Protein AF-A0A925IXY4-F1 (afdb_monomer)

Foldseek 3Di:
DDDQDFDDDPDDDDDDDDPDPVLVVVLVVVVVCVCPDPVLVVLVRVLCPVLDDSQDDDDDPDDDFDLDDDDSVCCVVRVSVSVSVRVNVSSNVVVVVPDVVVVDRPPPDDDDDDDDDDDDDDDDPPDDDDLLVLLVQLLVCLQPVDRPPPDDDDDPVVSLVSPLVSCVVCLVSSLVSCVVSCVDVSSVVCLVPVDDPVSSVSSCVSNCVVPVPPPPD

Secondary structure (DSSP, 8-state):
-PPPPPP-----------SSHHHHHHHHHHHHHHHHSHHHHHHHHHHHHHHS-TT-----S----------STTHHHHHHHHHHHHHHHHHHHHHHHS-TTT--------------------S----PPPHHHHHHHHHHHHHHSS--TTSPP--HHHHHHHHHHHHHH-HHHHHHHHHHHHTSHHHHHHHHHHS-HHHHHHHHHHHHHHHTTTS--

Nearest PDB structures (foldseek):
  6wgs-assembly1_A  TM=1.835E-01  e=5.498E+00  Mycobacterium tuberculosis

Mean predicted aligned error: 15.1 Å

Structure (mmCIF, N/CA/C/O backbone):
data_AF-A0A925IXY4-F1
#
_entry.id   AF-A0A925IXY4-F1
#
loop_
_atom_site.group_PDB
_atom_site.id
_atom_site.type_symbol
_atom_site.label_atom_id
_atom_site.label_alt_id
_atom_site.label_comp_id
_atom_site.label_asym_id
_atom_site.label_entity_id
_atom_site.label_seq_id
_atom_site.pdbx_PDB_ins_code
_atom_site.Cartn_x
_atom_site.Cartn_y
_atom_site.Cartn_z
_atom_site.occupancy
_atom_site.B_iso_or_equiv
_atom_site.auth_seq_id
_atom_site.auth_comp_id
_atom_site.auth_asym_id
_atom_site.auth_atom_id
_atom_site.pdbx_PDB_model_num
ATOM 1 N N . MET A 1 1 ? 24.174 11.219 8.139 1.00 39.84 1 MET A N 1
ATOM 2 C CA . MET A 1 1 ? 23.242 10.091 8.363 1.00 39.84 1 MET A CA 1
ATOM 3 C C . MET A 1 1 ? 22.164 10.167 7.292 1.00 39.84 1 MET A C 1
ATOM 5 O O . MET A 1 1 ? 21.672 11.264 7.059 1.00 39.84 1 MET A O 1
ATOM 9 N N . LYS A 1 2 ? 21.866 9.075 6.572 1.00 45.12 2 LYS A N 1
ATOM 10 C CA . LYS A 1 2 ? 20.732 9.044 5.628 1.00 45.12 2 LYS A CA 1
ATOM 11 C C . LYS A 1 2 ? 19.444 9.064 6.452 1.00 45.12 2 LYS A C 1
ATOM 13 O O . LYS A 1 2 ? 19.319 8.271 7.377 1.00 45.12 2 LYS A O 1
ATOM 18 N N . VAL A 1 3 ? 18.530 9.973 6.131 1.00 47.97 3 VAL A N 1
ATOM 19 C CA . VAL A 1 3 ? 17.175 9.958 6.696 1.00 47.97 3 VAL A C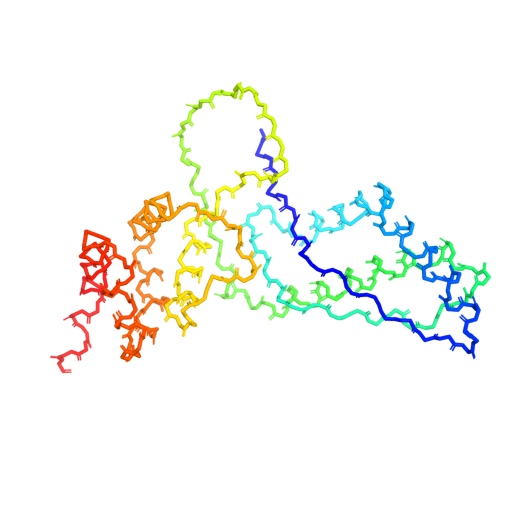A 1
ATOM 20 C C . VAL A 1 3 ? 16.462 8.732 6.105 1.00 47.97 3 VAL A C 1
ATOM 22 O O . VAL A 1 3 ? 16.514 8.580 4.879 1.00 47.97 3 VAL A O 1
ATOM 25 N N . PRO A 1 4 ? 15.878 7.832 6.918 1.00 56.69 4 PRO A N 1
ATOM 26 C CA . PRO A 1 4 ? 15.101 6.712 6.395 1.00 56.69 4 PRO A CA 1
ATOM 27 C C . PRO A 1 4 ? 13.952 7.240 5.528 1.00 56.69 4 PRO A C 1
ATOM 29 O O . PRO A 1 4 ? 13.396 8.310 5.789 1.00 56.69 4 PRO A O 1
ATOM 32 N N . ALA A 1 5 ? 13.642 6.530 4.442 1.00 64.12 5 ALA A N 1
ATOM 33 C CA . ALA A 1 5 ? 12.501 6.887 3.607 1.00 64.12 5 ALA A CA 1
ATOM 34 C C . ALA A 1 5 ? 11.218 6.761 4.448 1.00 64.12 5 ALA A C 1
ATOM 36 O O . ALA A 1 5 ? 11.085 5.772 5.166 1.00 64.12 5 ALA A O 1
ATOM 37 N N . PRO A 1 6 ? 10.291 7.731 4.390 1.00 70.25 6 PRO A N 1
ATOM 38 C CA . PRO A 1 6 ? 9.116 7.705 5.248 1.00 70.25 6 PRO A CA 1
ATOM 39 C C . PRO A 1 6 ? 8.189 6.554 4.870 1.00 70.25 6 PRO A C 1
ATOM 41 O O . PRO A 1 6 ? 7.988 6.257 3.685 1.00 70.25 6 PRO A O 1
ATOM 44 N N . HIS A 1 7 ? 7.580 5.951 5.884 1.00 79.31 7 HIS A N 1
ATOM 45 C CA . HIS A 1 7 ? 6.561 4.931 5.700 1.00 79.31 7 HIS A CA 1
ATOM 46 C C . HIS A 1 7 ? 5.279 5.560 5.152 1.00 79.31 7 HIS A C 1
ATOM 48 O O . HIS A 1 7 ? 4.863 6.646 5.557 1.00 79.31 7 HIS A O 1
ATOM 54 N N . LEU A 1 8 ? 4.631 4.887 4.197 1.00 80.62 8 LEU A N 1
ATOM 55 C CA . LEU A 1 8 ? 3.414 5.399 3.567 1.00 80.62 8 LEU A CA 1
ATOM 56 C C . LEU A 1 8 ? 2.243 4.435 3.751 1.00 80.62 8 LEU A C 1
ATOM 58 O O . LEU A 1 8 ? 2.088 3.466 3.008 1.00 80.62 8 LEU A O 1
ATOM 62 N N . VAL A 1 9 ? 1.346 4.769 4.678 1.00 82.06 9 VAL A N 1
ATOM 63 C CA . VAL A 1 9 ? 0.057 4.084 4.838 1.00 82.06 9 VAL A CA 1
ATOM 64 C C . VAL A 1 9 ? -1.022 4.861 4.093 1.00 82.06 9 VAL A C 1
ATOM 66 O O . VAL A 1 9 ? -1.473 5.917 4.524 1.00 82.06 9 VAL A O 1
ATOM 69 N N . ARG A 1 10 ? -1.450 4.340 2.939 1.00 73.12 10 ARG A N 1
ATOM 70 C CA . ARG A 1 10 ? -2.389 5.059 2.056 1.00 73.12 10 ARG A CA 1
ATOM 71 C C . ARG A 1 10 ? -3.840 4.961 2.502 1.00 73.12 10 ARG A C 1
ATOM 73 O O . ARG A 1 10 ? -4.631 5.863 2.244 1.00 73.12 10 ARG A O 1
ATOM 80 N N . ARG A 1 11 ? -4.212 3.826 3.089 1.00 81.94 11 ARG A N 1
ATOM 81 C CA . ARG A 1 11 ? -5.573 3.570 3.549 1.00 81.94 11 ARG A CA 1
ATOM 82 C C . ARG A 1 11 ? -5.536 2.644 4.746 1.00 81.94 11 ARG A C 1
ATOM 84 O O . ARG A 1 11 ? -5.050 1.525 4.642 1.00 81.94 11 ARG A O 1
ATOM 91 N N . LEU A 1 12 ? -6.132 3.106 5.834 1.00 85.12 12 LEU A N 1
ATOM 92 C CA . LEU A 1 12 ? -6.455 2.293 6.992 1.00 85.12 12 LEU A CA 1
ATOM 93 C C . LEU A 1 12 ? -7.972 2.090 7.014 1.00 85.12 12 LEU A C 1
ATOM 95 O O . LEU A 1 12 ? -8.734 3.052 6.904 1.00 85.12 12 LEU A O 1
ATOM 99 N N . ARG A 1 13 ? -8.416 0.836 7.101 1.00 88.12 13 ARG A N 1
ATOM 100 C CA . ARG A 1 13 ? -9.824 0.484 7.298 1.00 88.12 13 ARG A CA 1
ATOM 101 C C . ARG A 1 13 ? -9.917 -0.309 8.588 1.00 88.12 13 ARG A C 1
ATOM 103 O O . ARG A 1 13 ? -9.200 -1.289 8.744 1.00 88.12 13 ARG A O 1
ATOM 110 N N . VAL A 1 14 ? -10.814 0.113 9.468 1.00 86.00 14 VAL A N 1
ATOM 111 C CA . VAL A 1 14 ? -11.132 -0.617 10.692 1.00 86.00 14 VAL A CA 1
ATOM 112 C C . VAL A 1 14 ? -12.589 -1.040 10.629 1.00 86.00 14 VAL A C 1
ATOM 114 O O . VAL A 1 14 ? -13.460 -0.237 10.292 1.00 86.00 14 VAL A O 1
ATOM 117 N N . GLU A 1 15 ? -12.833 -2.311 10.920 1.00 88.38 15 GLU A N 1
ATOM 118 C CA . GLU A 1 15 ? -14.168 -2.886 11.015 1.00 88.38 15 GLU A CA 1
ATOM 119 C C . GLU A 1 15 ? -14.440 -3.269 12.461 1.00 88.38 15 GLU A C 1
ATOM 121 O O . GLU A 1 15 ? -13.607 -3.887 13.117 1.00 88.38 15 GLU A O 1
ATOM 126 N N . LEU A 1 16 ? -15.607 -2.870 12.955 1.00 86.19 16 LEU A N 1
ATOM 127 C CA . LEU A 1 16 ? -16.030 -3.091 14.329 1.00 86.19 16 LEU A CA 1
ATOM 128 C C . LEU A 1 16 ? -17.390 -3.777 14.303 1.00 86.19 16 LEU A C 1
ATOM 130 O O . LEU A 1 16 ? -18.260 -3.4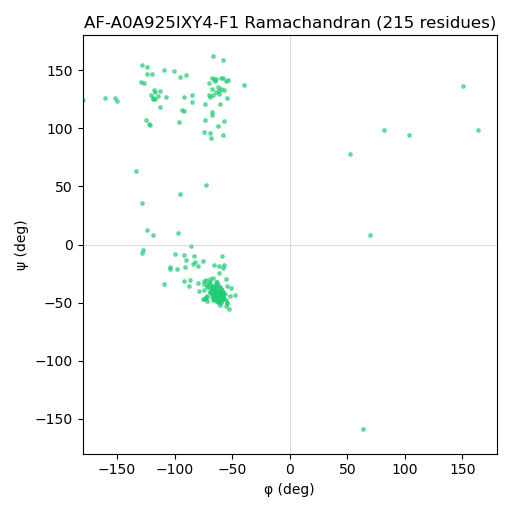10 13.510 1.00 86.19 16 LEU A O 1
ATOM 134 N N . ARG A 1 17 ? -17.573 -4.756 15.186 1.00 86.81 17 ARG A N 1
ATOM 135 C CA . ARG A 1 17 ? -18.864 -5.394 15.444 1.00 86.81 17 ARG A CA 1
ATOM 136 C C . ARG A 1 17 ? -19.209 -5.152 16.904 1.00 86.81 17 ARG A C 1
ATOM 138 O O . ARG A 1 17 ? -18.400 -5.444 17.776 1.00 86.81 17 ARG A O 1
ATOM 145 N N . THR A 1 18 ? -20.385 -4.595 17.160 1.00 87.94 18 THR A N 1
ATOM 146 C CA . THR A 1 18 ? -20.880 -4.328 18.514 1.00 87.94 18 THR A CA 1
ATOM 147 C C . THR A 1 18 ? -22.273 -4.919 18.676 1.00 87.94 18 THR A C 1
ATOM 149 O O . THR A 1 18 ? -23.007 -5.074 17.700 1.00 87.94 18 THR A O 1
ATOM 152 N N . ALA A 1 19 ? -22.646 -5.243 19.915 1.00 85.06 19 ALA A N 1
ATOM 153 C CA . ALA A 1 19 ? -23.975 -5.770 20.216 1.00 85.06 19 ALA A CA 1
ATOM 154 C C . ALA A 1 19 ? -25.066 -4.688 20.121 1.00 85.06 19 ALA A C 1
ATOM 156 O O . ALA A 1 19 ? -26.208 -4.990 19.783 1.00 85.06 19 ALA A O 1
ATOM 157 N N . LYS A 1 20 ? -24.721 -3.423 20.407 1.00 86.75 20 LYS A N 1
ATOM 158 C CA . LYS A 1 20 ? -25.650 -2.283 20.383 1.00 86.75 20 LYS A CA 1
ATOM 159 C C . LYS A 1 20 ? -25.162 -1.169 19.459 1.00 86.75 20 LYS A C 1
ATOM 161 O O . LYS A 1 20 ? -23.961 -0.907 19.359 1.00 86.75 20 LYS A O 1
ATOM 166 N N . ALA A 1 21 ? -26.108 -0.478 18.822 1.00 81.19 21 ALA A N 1
ATOM 167 C CA . ALA A 1 21 ? -25.829 0.620 17.893 1.00 81.19 21 ALA A CA 1
ATOM 168 C C . ALA A 1 21 ? -25.207 1.849 18.587 1.00 81.19 21 ALA A C 1
ATOM 170 O O . ALA A 1 21 ? -24.254 2.430 18.068 1.00 81.19 21 ALA A O 1
ATOM 171 N N . ASP A 1 22 ? -25.681 2.202 19.785 1.00 81.81 22 ASP A N 1
ATOM 172 C CA . ASP A 1 22 ? -25.164 3.357 20.537 1.00 81.81 22 ASP A CA 1
ATOM 173 C C . ASP A 1 22 ? -23.708 3.154 20.985 1.00 81.81 22 ASP A C 1
ATOM 175 O O . ASP A 1 22 ? -22.892 4.079 20.954 1.00 81.81 22 ASP A O 1
ATOM 179 N N . GLU A 1 23 ? -23.359 1.918 21.351 1.00 84.12 23 GLU A N 1
ATOM 180 C CA . GLU A 1 23 ? -21.986 1.519 21.672 1.00 84.12 23 GLU A CA 1
ATOM 181 C C . GLU A 1 23 ? -21.085 1.616 20.428 1.00 84.12 23 GLU A C 1
ATOM 183 O O . GLU A 1 23 ? -19.954 2.094 20.530 1.00 84.12 23 GLU A O 1
ATOM 188 N N . ALA A 1 24 ? -21.604 1.271 19.239 1.00 84.88 24 ALA A N 1
ATOM 189 C CA . ALA A 1 24 ? -20.871 1.363 17.973 1.00 84.88 24 ALA A CA 1
ATOM 190 C C . ALA A 1 24 ? -20.403 2.792 17.677 1.00 84.88 24 ALA A C 1
ATOM 192 O O . ALA A 1 24 ? -19.253 3.011 17.292 1.00 84.88 24 ALA A O 1
ATOM 193 N N . PHE A 1 25 ? -21.291 3.775 17.862 1.00 84.38 25 PHE A N 1
ATOM 194 C CA . PHE A 1 25 ? -20.972 5.172 17.583 1.00 84.38 25 PHE A CA 1
ATOM 195 C C . PHE A 1 25 ? -19.869 5.692 18.509 1.00 84.38 25 PHE A C 1
ATOM 197 O O . PHE A 1 25 ? -18.887 6.263 18.027 1.00 84.38 25 PHE A O 1
ATOM 204 N N . ARG A 1 26 ? -20.002 5.452 19.822 1.00 85.62 26 ARG A N 1
ATOM 205 C CA . ARG A 1 26 ? -19.014 5.890 20.820 1.00 85.62 26 ARG A CA 1
ATOM 206 C C . ARG A 1 26 ? -17.658 5.232 20.590 1.00 85.62 26 ARG A C 1
ATOM 208 O O . ARG A 1 26 ? -16.639 5.916 20.608 1.00 85.62 26 ARG A O 1
ATOM 215 N N . LEU A 1 27 ? -17.638 3.924 20.333 1.00 87.56 27 LEU A N 1
ATOM 216 C CA . LEU A 1 27 ? -16.395 3.188 20.102 1.00 87.56 27 LEU A CA 1
ATOM 217 C C . LEU A 1 27 ? -15.708 3.633 18.807 1.00 87.56 27 LEU A C 1
ATOM 219 O O . LEU A 1 27 ? -14.493 3.812 18.784 1.00 87.56 27 LEU A O 1
ATOM 223 N N . ARG A 1 28 ? -16.483 3.903 17.748 1.00 87.44 28 ARG A N 1
ATOM 224 C CA . ARG A 1 28 ? -15.960 4.475 16.502 1.00 87.44 28 ARG A CA 1
ATOM 225 C C . ARG A 1 28 ? -15.297 5.828 16.738 1.00 87.44 28 ARG A C 1
ATOM 227 O O . ARG A 1 28 ? -14.218 6.057 16.205 1.00 87.44 28 ARG A O 1
ATOM 234 N N . GLN A 1 29 ? -15.932 6.719 17.498 1.00 87.75 29 GLN A N 1
ATOM 235 C CA . GLN A 1 29 ? -15.368 8.038 17.775 1.00 87.75 29 GLN A CA 1
ATOM 236 C C . GLN A 1 29 ? -14.037 7.923 18.533 1.00 87.75 29 GLN A C 1
ATOM 238 O O . GLN A 1 29 ? -13.034 8.462 18.073 1.00 87.75 29 GLN A O 1
ATOM 243 N N . ARG A 1 30 ? -14.007 7.125 19.607 1.00 88.44 30 ARG A N 1
ATOM 244 C CA . ARG A 1 30 ? -12.792 6.855 20.396 1.00 88.44 30 ARG A CA 1
ATOM 245 C C . ARG A 1 30 ? -11.670 6.264 19.540 1.00 88.44 30 ARG A C 1
ATOM 247 O O . ARG A 1 30 ? -10.522 6.683 19.631 1.00 88.44 30 ARG A O 1
ATOM 254 N N . LEU A 1 31 ? -12.006 5.326 18.652 1.00 89.69 31 LEU A N 1
ATOM 255 C CA . LEU A 1 31 ? -11.047 4.727 17.727 1.00 89.69 31 LEU A CA 1
ATOM 256 C C . LEU A 1 31 ? -10.487 5.753 16.731 1.00 89.69 31 LEU A C 1
ATOM 258 O O . LEU A 1 31 ? -9.285 5.776 16.492 1.00 89.69 31 LEU A O 1
ATOM 262 N N . VAL A 1 32 ? -11.332 6.612 16.155 1.00 88.44 32 VAL A N 1
ATOM 263 C CA . VAL A 1 32 ? -10.877 7.665 15.233 1.00 88.44 32 VAL A CA 1
ATOM 264 C C . VAL A 1 32 ? -9.951 8.650 15.945 1.00 88.44 32 VAL A C 1
ATOM 266 O O . VAL A 1 32 ? -8.885 8.951 15.415 1.00 88.44 32 VAL A O 1
ATOM 269 N N . GLU A 1 33 ? -10.313 9.099 17.147 1.00 87.81 33 GLU A N 1
ATOM 270 C CA . GLU A 1 33 ? -9.480 9.986 17.969 1.00 87.81 33 GLU A CA 1
ATOM 271 C C . GLU A 1 33 ? -8.128 9.333 18.293 1.00 87.81 33 GLU A C 1
ATOM 273 O O . GLU A 1 33 ? -7.071 9.941 18.109 1.00 87.81 33 GLU A O 1
ATOM 278 N N . GLY A 1 34 ? -8.146 8.054 18.674 1.00 87.88 34 GLY A N 1
ATOM 279 C CA . GLY A 1 34 ? -6.950 7.255 18.910 1.00 87.88 34 GLY A CA 1
ATOM 280 C C . GLY A 1 34 ? -6.042 7.142 17.683 1.00 87.88 34 GLY A C 1
ATOM 281 O O . GLY A 1 34 ? -4.839 7.385 17.781 1.00 87.88 34 GLY A O 1
ATOM 282 N N . LEU A 1 35 ? -6.610 6.838 16.513 1.00 88.06 35 LEU A N 1
ATOM 283 C CA . LEU A 1 35 ? -5.878 6.706 15.247 1.00 88.06 35 LEU A CA 1
ATOM 284 C C . LEU A 1 35 ? -5.338 8.038 14.712 1.00 88.06 35 LEU A C 1
ATOM 286 O O . LEU A 1 35 ? -4.323 8.055 14.021 1.00 88.06 35 LEU A O 1
ATOM 290 N N . GLN A 1 36 ? -6.006 9.150 15.010 1.00 86.00 36 GLN A N 1
ATOM 291 C CA . GLN A 1 36 ? -5.546 10.492 14.642 1.00 86.00 36 GLN A CA 1
ATOM 292 C C . GLN A 1 36 ? -4.533 11.062 15.641 1.00 86.00 36 GLN A C 1
ATOM 294 O O . GLN A 1 36 ? -3.914 12.094 15.374 1.00 86.00 36 GLN A O 1
ATOM 299 N N . SER A 1 37 ? -4.345 10.408 16.788 1.00 87.38 37 SER A N 1
ATOM 300 C CA . SER A 1 37 ? -3.414 10.875 17.804 1.00 87.38 37 SER A CA 1
ATOM 301 C C . SER A 1 37 ? -1.962 10.813 17.314 1.00 87.38 37 SER A C 1
ATOM 303 O O . SER A 1 37 ? -1.516 9.858 16.673 1.00 87.38 37 SER A O 1
ATOM 305 N N . ALA A 1 38 ? -1.166 11.812 17.701 1.00 85.56 38 ALA A N 1
ATOM 306 C CA . ALA A 1 38 ? 0.275 11.803 17.443 1.00 85.56 38 ALA A CA 1
ATOM 307 C C . ALA A 1 38 ? 0.986 10.620 18.131 1.00 85.56 38 ALA A C 1
ATOM 309 O O . ALA A 1 38 ? 2.054 10.198 17.691 1.00 85.56 38 ALA A O 1
ATOM 310 N N . ALA A 1 39 ? 0.405 10.090 19.213 1.00 86.69 39 ALA A N 1
ATOM 311 C CA . ALA A 1 39 ? 0.915 8.912 19.904 1.00 86.69 39 ALA A CA 1
ATOM 312 C C . ALA A 1 39 ? 0.833 7.664 19.017 1.00 86.69 39 ALA A C 1
ATOM 314 O O . ALA A 1 39 ? 1.835 6.964 18.882 1.00 86.69 39 ALA A O 1
ATOM 315 N N . PHE A 1 40 ? -0.310 7.439 18.358 1.00 88.38 40 PHE A N 1
ATOM 316 C CA . PHE A 1 40 ? -0.468 6.343 17.406 1.00 88.38 40 PHE A CA 1
ATOM 317 C C . PHE A 1 40 ? 0.507 6.473 16.233 1.00 88.38 40 PHE A C 1
ATOM 319 O O . PHE A 1 40 ? 1.221 5.520 15.934 1.00 88.38 40 PHE A O 1
ATOM 326 N N . GLY A 1 41 ? 0.604 7.663 15.627 1.00 86.00 41 GLY A N 1
ATOM 327 C CA . GLY A 1 41 ? 1.539 7.908 14.524 1.00 86.00 41 GLY A CA 1
ATOM 328 C C . GLY A 1 41 ? 2.989 7.575 14.893 1.00 86.00 41 GLY A C 1
ATOM 329 O O . GLY A 1 41 ? 3.649 6.832 14.175 1.00 86.00 41 GLY A O 1
ATOM 330 N N . ARG A 1 42 ? 3.468 8.040 16.057 1.00 88.50 42 ARG A N 1
ATOM 331 C CA . ARG A 1 42 ? 4.821 7.713 16.545 1.00 88.50 42 ARG A CA 1
ATOM 332 C C . ARG A 1 42 ? 5.011 6.224 16.821 1.00 88.50 42 ARG A C 1
ATOM 334 O O . ARG A 1 42 ? 6.068 5.684 16.503 1.00 88.50 42 ARG A O 1
ATOM 341 N N . ALA A 1 43 ? 4.022 5.568 17.425 1.00 89.31 43 ALA A N 1
ATOM 342 C CA . ALA A 1 43 ? 4.105 4.143 17.730 1.00 89.31 43 ALA A CA 1
ATOM 343 C C . ALA A 1 43 ? 4.143 3.290 16.453 1.00 89.31 43 ALA A C 1
ATOM 345 O O . ALA A 1 43 ? 4.917 2.338 16.377 1.00 89.31 43 ALA A O 1
ATOM 346 N N . LEU A 1 44 ? 3.358 3.665 15.439 1.00 89.62 44 LEU A N 1
ATOM 347 C CA . LEU A 1 44 ? 3.347 3.004 14.140 1.00 89.62 44 LEU A CA 1
ATOM 348 C C . LEU A 1 44 ? 4.671 3.196 13.393 1.00 89.62 44 LEU A C 1
ATOM 350 O O . LEU A 1 44 ? 5.241 2.212 12.941 1.00 89.62 44 LEU A O 1
ATOM 354 N N . GLU A 1 45 ? 5.191 4.422 13.311 1.00 86.88 45 GLU A N 1
ATOM 355 C CA . GLU A 1 45 ? 6.504 4.694 12.700 1.00 86.88 45 GLU A CA 1
ATOM 356 C C . GLU A 1 45 ? 7.614 3.892 13.391 1.00 86.88 45 GLU A C 1
ATOM 358 O O . GLU A 1 45 ? 8.361 3.182 12.729 1.00 86.88 45 GLU A O 1
ATOM 363 N N . THR A 1 46 ? 7.646 3.892 14.730 1.00 89.00 46 THR A N 1
ATOM 364 C CA . THR A 1 46 ? 8.622 3.107 15.510 1.00 89.00 46 THR A CA 1
ATOM 365 C C . THR A 1 46 ? 8.544 1.613 15.188 1.00 89.00 46 THR A C 1
ATOM 367 O O . THR A 1 46 ? 9.570 0.941 15.078 1.00 89.00 46 THR A O 1
ATOM 370 N N . LEU A 1 47 ? 7.328 1.077 15.047 1.00 89.88 47 LEU A N 1
ATOM 371 C CA . LEU A 1 47 ? 7.119 -0.321 14.688 1.00 89.88 47 LEU A CA 1
ATOM 372 C C . LEU A 1 47 ? 7.633 -0.617 13.273 1.00 89.88 47 LEU A C 1
ATOM 374 O O . LEU A 1 47 ? 8.331 -1.609 13.067 1.00 89.88 47 LEU A O 1
ATOM 378 N N . LEU A 1 48 ? 7.299 0.235 12.306 1.00 87.81 48 LEU A N 1
ATOM 379 C CA . LEU A 1 48 ? 7.690 0.048 10.911 1.00 87.81 48 LEU A CA 1
ATOM 380 C C . LEU A 1 48 ? 9.202 0.214 10.712 1.00 87.81 48 LEU A C 1
ATOM 382 O O . LEU A 1 48 ? 9.798 -0.590 10.002 1.00 87.81 48 LEU A O 1
ATOM 386 N N . ASP A 1 49 ? 9.834 1.167 11.399 1.00 85.50 49 ASP A N 1
ATOM 387 C CA . ASP A 1 49 ? 11.291 1.347 11.415 1.00 85.50 49 ASP A CA 1
ATOM 388 C C . ASP A 1 49 ? 12.021 0.131 11.988 1.00 85.50 49 ASP A C 1
ATOM 390 O O . ASP A 1 49 ? 13.098 -0.237 11.518 1.00 85.50 49 ASP A O 1
ATOM 394 N N . ARG A 1 50 ? 11.442 -0.514 13.007 1.00 85.75 50 ARG A N 1
ATOM 395 C CA . ARG A 1 50 ? 12.019 -1.727 13.595 1.00 85.75 50 ARG A CA 1
ATOM 396 C C . ARG A 1 50 ? 11.931 -2.921 12.648 1.00 85.75 50 ARG A C 1
ATOM 398 O O . ARG A 1 50 ? 12.828 -3.761 12.654 1.00 85.75 50 ARG A O 1
ATOM 405 N N . LEU A 1 51 ? 10.843 -3.025 11.888 1.00 84.12 51 LEU A N 1
ATOM 406 C CA . LEU A 1 51 ? 10.568 -4.189 11.048 1.00 84.12 51 LEU A CA 1
ATOM 407 C C . LEU A 1 51 ? 11.183 -4.086 9.655 1.00 84.12 51 LEU A C 1
ATOM 409 O O . LEU A 1 51 ? 11.623 -5.105 9.132 1.00 84.12 51 LEU A O 1
ATOM 413 N N . ALA A 1 52 ? 11.227 -2.896 9.057 1.00 76.69 52 ALA A N 1
ATOM 414 C CA . ALA A 1 52 ? 11.746 -2.693 7.711 1.00 76.69 52 ALA A CA 1
ATOM 415 C C . ALA A 1 52 ? 13.248 -2.338 7.744 1.00 76.69 52 ALA A C 1
ATOM 417 O O . ALA A 1 52 ? 13.615 -1.263 8.220 1.00 76.69 52 ALA A O 1
ATOM 418 N N . PRO A 1 53 ? 14.144 -3.185 7.200 1.00 70.50 53 PRO A N 1
ATOM 419 C CA . PRO A 1 53 ? 15.551 -2.831 7.042 1.00 70.50 53 PRO A CA 1
ATOM 420 C C . PRO A 1 53 ? 15.721 -1.530 6.244 1.00 70.50 53 PRO A C 1
ATOM 422 O O . PRO A 1 53 ? 15.062 -1.328 5.223 1.00 70.50 53 PRO A O 1
ATOM 425 N N . ALA A 1 54 ? 16.676 -0.685 6.649 1.00 66.62 54 ALA A N 1
ATOM 426 C CA . ALA A 1 54 ? 16.903 0.654 6.083 1.00 66.62 54 ALA A CA 1
ATOM 427 C C . ALA A 1 54 ? 17.219 0.696 4.568 1.00 66.62 54 ALA A C 1
ATOM 429 O O . ALA A 1 54 ? 17.251 1.775 3.974 1.00 66.62 54 ALA A O 1
ATOM 430 N N . GLU A 1 55 ? 17.464 -0.454 3.935 1.00 68.06 55 GLU A N 1
ATOM 431 C CA . GLU A 1 55 ? 17.788 -0.571 2.507 1.00 68.06 55 GLU A CA 1
ATOM 432 C C . GLU A 1 55 ? 16.771 -1.393 1.704 1.00 68.06 55 GLU A C 1
ATOM 434 O O . GLU A 1 55 ? 16.985 -1.667 0.524 1.00 68.06 55 GLU A O 1
ATOM 439 N N . THR A 1 56 ? 15.648 -1.773 2.313 1.00 68.94 56 THR A N 1
ATOM 440 C CA . THR A 1 56 ? 14.610 -2.561 1.643 1.00 68.94 56 THR A CA 1
ATOM 441 C C . THR A 1 56 ? 13.304 -1.792 1.578 1.00 68.94 56 THR A C 1
ATOM 443 O O . THR A 1 56 ? 12.844 -1.232 2.567 1.00 68.94 56 THR A O 1
ATOM 446 N N . THR A 1 57 ? 12.681 -1.779 0.402 1.00 72.62 57 THR A N 1
ATOM 447 C CA . THR A 1 57 ? 11.315 -1.277 0.247 1.00 72.62 57 THR A CA 1
ATOM 448 C C . THR A 1 57 ? 10.354 -2.445 0.368 1.00 72.62 57 THR A C 1
ATOM 450 O O . THR A 1 57 ? 10.364 -3.340 -0.473 1.00 72.62 57 THR A O 1
ATOM 453 N N . TRP A 1 58 ? 9.513 -2.430 1.398 1.00 79.31 58 TRP A N 1
ATOM 454 C CA . TRP A 1 58 ? 8.414 -3.380 1.518 1.00 79.31 58 TRP A CA 1
ATOM 455 C C . TRP A 1 58 ? 7.163 -2.785 0.894 1.00 79.31 58 TRP A C 1
ATOM 457 O O . TRP A 1 58 ? 6.740 -1.680 1.235 1.00 79.31 58 TRP A O 1
ATOM 467 N N . ARG A 1 59 ? 6.558 -3.533 -0.026 1.00 79.31 59 ARG A N 1
ATOM 468 C CA . ARG A 1 59 ? 5.267 -3.189 -0.610 1.00 79.31 59 ARG A CA 1
ATOM 469 C C . ARG A 1 59 ? 4.239 -4.205 -0.153 1.00 79.31 59 ARG A C 1
ATOM 471 O O . ARG A 1 59 ? 4.339 -5.386 -0.461 1.00 79.31 59 ARG A O 1
ATOM 478 N N . ILE A 1 60 ? 3.231 -3.719 0.557 1.00 82.25 60 ILE A N 1
ATOM 479 C CA . ILE A 1 60 ? 2.139 -4.544 1.060 1.00 82.25 60 ILE A CA 1
ATOM 480 C C . ILE A 1 60 ? 0.846 -3.976 0.496 1.00 82.25 60 ILE A C 1
ATOM 482 O O . ILE A 1 60 ? 0.366 -2.938 0.944 1.00 82.25 60 ILE A O 1
ATOM 486 N N . ASP A 1 61 ? 0.292 -4.650 -0.513 1.00 75.75 61 ASP A N 1
ATOM 487 C CA . ASP A 1 61 ? -0.922 -4.173 -1.184 1.00 75.75 61 ASP A CA 1
ATOM 488 C C . ASP A 1 61 ? -2.153 -4.238 -0.258 1.00 75.75 61 ASP A C 1
ATOM 490 O O . ASP A 1 61 ? -3.025 -3.369 -0.310 1.00 75.75 61 ASP A O 1
ATOM 494 N N . ARG A 1 62 ? -2.226 -5.260 0.609 1.00 84.62 62 ARG A N 1
ATOM 495 C CA . ARG A 1 62 ? -3.282 -5.432 1.618 1.00 84.62 62 ARG A CA 1
ATOM 496 C C . ARG A 1 62 ? -2.759 -6.215 2.817 1.00 84.62 62 ARG A C 1
ATOM 498 O O . ARG A 1 62 ? -2.274 -7.338 2.653 1.00 84.62 62 ARG A O 1
ATOM 505 N N . LEU A 1 63 ? -2.929 -5.640 4.004 1.00 88.56 63 LEU A N 1
ATOM 506 C CA . LEU A 1 63 ? -2.707 -6.295 5.288 1.00 88.56 63 LEU A CA 1
ATOM 507 C C . LEU A 1 63 ? -4.026 -6.317 6.054 1.00 88.56 63 LEU A C 1
ATOM 509 O O . LEU A 1 63 ? -4.647 -5.272 6.240 1.00 88.56 63 LEU A O 1
ATOM 513 N N . GLU A 1 64 ? -4.452 -7.503 6.467 1.00 89.69 64 GLU A N 1
ATOM 514 C CA . GLU A 1 64 ? -5.627 -7.677 7.314 1.00 89.69 64 GLU A CA 1
ATOM 515 C C . GLU A 1 64 ? -5.168 -8.227 8.644 1.00 89.69 64 GLU A C 1
ATOM 517 O O . GLU A 1 64 ? -4.437 -9.213 8.683 1.00 89.69 64 GLU A O 1
ATOM 522 N N . VAL A 1 65 ? -5.577 -7.557 9.713 1.00 89.75 65 VAL A N 1
ATOM 523 C CA . VAL A 1 65 ? -5.109 -7.857 11.057 1.00 89.75 65 VAL A CA 1
ATOM 524 C C . VAL A 1 65 ? -6.331 -8.106 11.933 1.00 89.75 65 VAL A C 1
ATOM 526 O O . VAL A 1 65 ? -7.062 -7.157 12.235 1.00 89.75 65 VAL A O 1
ATOM 529 N N . PRO A 1 66 ? -6.601 -9.363 12.318 1.00 87.56 66 PRO A N 1
ATOM 530 C CA . PRO A 1 66 ? -7.676 -9.657 13.248 1.00 87.56 66 PRO A CA 1
ATOM 531 C C . PRO A 1 66 ? -7.260 -9.220 14.657 1.00 87.56 66 PRO A C 1
ATOM 533 O O . PRO A 1 66 ? -6.266 -9.694 15.196 1.00 87.56 66 PRO A O 1
ATOM 536 N N . LEU A 1 67 ? -8.034 -8.319 15.267 1.00 87.06 67 LEU A N 1
ATOM 537 C CA . LEU A 1 67 ? -7.787 -7.851 16.643 1.00 87.06 67 LEU A CA 1
ATOM 538 C C . LEU A 1 67 ? -8.529 -8.670 17.710 1.00 87.06 67 LEU A C 1
ATOM 540 O O . LEU A 1 67 ? -8.287 -8.490 18.906 1.00 87.06 67 LEU A O 1
ATOM 544 N N . GLY A 1 68 ? -9.424 -9.559 17.272 1.00 88.50 68 GLY A N 1
ATOM 545 C CA . GLY A 1 68 ? -10.322 -10.307 18.145 1.00 88.50 68 GLY A CA 1
ATOM 546 C C . GLY A 1 68 ? -11.298 -9.401 18.896 1.00 88.50 68 GLY A C 1
ATOM 547 O O . GLY A 1 68 ? -11.560 -8.264 18.496 1.00 88.50 68 GLY A O 1
ATOM 548 N N . ASP A 1 69 ? -11.825 -9.924 19.998 1.00 88.12 69 ASP A N 1
ATOM 549 C CA . ASP A 1 69 ? -12.805 -9.227 20.824 1.00 88.12 69 ASP A CA 1
ATOM 550 C C . ASP A 1 69 ? -12.112 -8.304 21.828 1.00 88.12 69 ASP A C 1
ATOM 552 O O . ASP A 1 69 ? -11.212 -8.725 22.559 1.00 88.12 69 ASP A O 1
ATOM 556 N N . VAL A 1 70 ? -12.534 -7.039 21.875 1.00 83.50 70 VAL A N 1
ATOM 557 C CA . VAL A 1 70 ? -12.030 -6.037 22.824 1.00 83.50 70 VAL A CA 1
ATOM 558 C C . VAL A 1 70 ? -13.170 -5.588 23.726 1.00 83.50 70 VAL A C 1
ATOM 560 O O . VAL A 1 70 ? -14.207 -5.130 23.248 1.00 83.50 70 VAL A O 1
ATOM 563 N N . GLU A 1 71 ? -12.969 -5.696 25.036 1.00 85.12 71 GLU A N 1
ATOM 564 C CA . GLU A 1 71 ? -13.933 -5.227 26.027 1.00 85.12 71 GLU A CA 1
ATOM 565 C C . GLU A 1 71 ? -14.035 -3.696 25.999 1.00 85.12 71 GLU A C 1
ATOM 567 O O . GLU A 1 71 ? -13.034 -2.976 25.982 1.00 85.12 71 GLU A O 1
ATOM 572 N N . SER A 1 72 ? -15.266 -3.178 26.004 1.00 81.31 72 SER A N 1
ATOM 573 C CA . SER A 1 72 ? -15.521 -1.732 25.907 1.00 81.31 72 SER A CA 1
ATOM 574 C C . SER A 1 72 ? -14.968 -0.948 27.106 1.00 81.31 72 SER A C 1
ATOM 576 O O . SER A 1 72 ? -14.572 0.214 26.959 1.00 81.31 72 SER A O 1
ATOM 578 N N . GLU A 1 73 ? -14.954 -1.572 28.286 1.00 83.81 73 GLU A N 1
ATOM 579 C CA . GLU A 1 73 ? -14.506 -0.974 29.550 1.00 83.81 73 GLU A CA 1
ATOM 580 C C . GLU A 1 73 ? -12.995 -0.733 29.552 1.00 83.81 73 GLU A C 1
ATOM 582 O O . GLU A 1 73 ? -12.532 0.336 29.946 1.00 83.81 73 GLU A O 1
ATOM 587 N N . THR A 1 74 ? -12.227 -1.679 29.011 1.00 85.56 74 THR A N 1
ATOM 588 C CA . THR A 1 74 ? -10.765 -1.599 28.923 1.00 85.56 74 THR A CA 1
ATOM 589 C C . THR A 1 74 ? -10.280 -1.100 27.568 1.00 85.56 74 THR A C 1
ATOM 591 O O . THR A 1 74 ? -9.089 -1.195 27.272 1.00 85.56 74 THR A O 1
ATOM 594 N N . PHE A 1 75 ? -11.176 -0.604 26.710 1.00 85.12 75 PHE A N 1
ATOM 595 C CA . PHE A 1 75 ? -10.849 -0.297 25.320 1.00 85.12 75 PHE A CA 1
ATOM 596 C C . PHE A 1 75 ? -9.612 0.604 25.222 1.00 85.12 75 PHE A C 1
ATOM 598 O O . PHE A 1 75 ? -8.628 0.168 24.630 1.00 85.12 75 PHE A O 1
ATOM 605 N N . GLU A 1 76 ? -9.599 1.775 25.884 1.00 82.75 76 GLU A N 1
ATOM 606 C CA . GLU A 1 76 ? -8.494 2.759 25.802 1.00 82.75 76 GLU A CA 1
ATOM 607 C C . GLU A 1 76 ? -7.110 2.169 26.059 1.00 82.75 76 GLU A C 1
ATOM 609 O O . GLU A 1 76 ? -6.131 2.568 25.431 1.00 82.75 76 GLU A O 1
ATOM 614 N N . THR A 1 77 ? -7.016 1.229 26.995 1.00 85.88 77 THR A N 1
ATOM 615 C CA . THR A 1 77 ? -5.736 0.667 27.423 1.00 85.88 77 THR A CA 1
ATOM 616 C C . THR A 1 77 ? -5.339 -0.563 26.619 1.00 85.88 77 THR A C 1
ATOM 618 O O . THR A 1 77 ? -4.164 -0.920 26.599 1.00 85.88 77 THR A O 1
ATOM 621 N N . THR A 1 78 ? -6.286 -1.211 25.937 1.00 89.56 78 THR A N 1
ATOM 622 C CA . THR A 1 78 ? -6.069 -2.519 25.302 1.00 89.56 78 THR A CA 1
ATOM 623 C C . THR A 1 78 ? -6.031 -2.468 23.782 1.00 89.56 78 THR A C 1
ATOM 625 O O . THR A 1 78 ? -5.262 -3.222 23.182 1.00 89.56 78 THR A O 1
ATOM 628 N N . TRP A 1 79 ? -6.806 -1.588 23.136 1.00 89.56 79 TRP A N 1
ATOM 629 C CA . TRP A 1 79 ? -6.957 -1.618 21.678 1.00 89.56 79 TRP A CA 1
ATOM 630 C C . TRP A 1 79 ? -5.642 -1.295 20.956 1.00 89.56 79 TRP A C 1
ATOM 632 O O . TRP A 1 79 ? -5.278 -1.981 20.001 1.00 89.56 79 TRP A O 1
ATOM 642 N N . MET A 1 80 ? -4.899 -0.290 21.431 1.00 90.44 80 MET A N 1
ATOM 643 C CA . MET A 1 80 ? -3.677 0.168 20.768 1.00 90.44 80 MET A CA 1
ATOM 644 C C . MET A 1 80 ? -2.516 -0.830 20.913 1.00 90.44 80 MET A C 1
ATOM 646 O O . MET A 1 80 ? -1.940 -1.190 19.884 1.00 90.44 80 MET A O 1
ATOM 650 N N . PRO A 1 81 ? -2.196 -1.361 22.113 1.00 91.19 81 PRO A N 1
ATOM 651 C CA . PRO A 1 81 ? -1.199 -2.425 22.240 1.00 91.19 81 PRO A CA 1
ATOM 652 C C . PRO A 1 81 ? -1.544 -3.668 21.415 1.00 91.19 81 PRO A C 1
ATOM 654 O O . PRO A 1 81 ? -0.665 -4.229 20.764 1.00 91.19 81 PRO A O 1
ATOM 657 N N . ARG A 1 82 ? -2.823 -4.072 21.384 1.00 91.62 82 ARG A N 1
ATOM 658 C CA . ARG A 1 82 ? -3.263 -5.213 20.569 1.00 91.62 82 ARG A CA 1
ATOM 659 C C . ARG A 1 82 ? -3.092 -4.961 19.078 1.00 91.62 82 ARG A C 1
ATOM 661 O O . ARG A 1 82 ? -2.590 -5.835 18.383 1.00 91.62 82 ARG A O 1
ATOM 668 N N . LEU A 1 83 ? -3.471 -3.779 18.590 1.00 91.62 83 LEU A N 1
ATOM 669 C CA . LEU A 1 83 ? -3.285 -3.414 17.187 1.00 91.62 83 LEU A CA 1
ATOM 670 C C . LEU A 1 83 ? -1.811 -3.443 16.789 1.00 91.62 83 LEU A C 1
ATOM 672 O O . LEU A 1 83 ? -1.478 -4.031 15.765 1.00 91.62 83 LEU A O 1
ATOM 676 N N . LEU A 1 84 ? -0.935 -2.842 17.593 1.00 92.38 84 LEU A N 1
ATOM 677 C CA . LEU A 1 84 ? 0.496 -2.810 17.299 1.00 92.38 84 LEU A CA 1
ATOM 678 C C . LEU A 1 84 ? 1.116 -4.210 17.334 1.00 92.38 84 LEU A C 1
ATOM 680 O O . LEU A 1 84 ? 1.856 -4.551 16.418 1.00 92.38 84 LEU A O 1
ATOM 684 N N . GLY A 1 85 ? 0.771 -5.038 18.324 1.00 92.81 85 GLY A N 1
ATOM 685 C CA . GLY A 1 85 ? 1.256 -6.419 18.395 1.00 92.81 85 GLY A CA 1
ATOM 686 C C . GLY A 1 85 ? 0.764 -7.281 17.230 1.00 92.81 85 GLY A C 1
ATOM 687 O O . GLY A 1 85 ? 1.534 -8.033 16.639 1.00 92.81 85 GLY A O 1
ATOM 688 N N . ALA A 1 86 ? -0.501 -7.131 16.837 1.00 92.12 86 ALA A N 1
ATOM 689 C CA . ALA A 1 86 ? -1.058 -7.883 15.721 1.00 92.12 86 ALA A CA 1
ATOM 690 C C . ALA A 1 86 ? -0.508 -7.402 14.361 1.00 92.12 86 ALA A C 1
ATOM 692 O O . ALA A 1 86 ? -0.265 -8.220 13.470 1.00 92.12 86 ALA A O 1
ATOM 693 N N . LEU A 1 87 ? -0.252 -6.095 14.203 1.00 91.81 87 LEU A N 1
ATOM 694 C CA . LEU A 1 87 ? 0.477 -5.547 13.053 1.00 91.81 87 LEU A CA 1
ATOM 695 C C . LEU A 1 87 ? 1.899 -6.096 12.993 1.00 91.81 87 LEU A C 1
ATOM 697 O O . LEU A 1 87 ? 2.324 -6.532 11.928 1.00 91.81 87 LEU A O 1
ATOM 701 N N . GLU A 1 88 ? 2.612 -6.101 14.119 1.00 92.31 88 GLU A N 1
ATOM 702 C CA . GLU A 1 88 ? 3.972 -6.628 14.211 1.00 92.31 88 GLU A CA 1
ATOM 703 C C . GLU A 1 88 ? 4.043 -8.074 13.738 1.00 92.31 88 GLU A C 1
ATOM 705 O O . GLU A 1 88 ? 4.818 -8.392 12.838 1.00 92.31 88 GLU A O 1
ATOM 710 N N . GLN A 1 89 ? 3.185 -8.924 14.298 1.00 90.62 89 GLN A N 1
ATOM 711 C CA . GLN A 1 89 ? 3.119 -10.330 13.934 1.00 90.62 89 GLN A CA 1
ATOM 712 C C . GLN A 1 89 ? 2.793 -10.508 12.446 1.00 90.62 89 GLN A C 1
ATOM 714 O O . GLN A 1 89 ? 3.515 -11.201 11.734 1.00 90.62 89 GLN A O 1
ATOM 719 N N . SER A 1 90 ? 1.756 -9.826 11.950 1.00 90.50 90 SER A N 1
ATOM 720 C CA . SER A 1 90 ? 1.323 -9.965 10.554 1.00 90.50 90 SER A CA 1
ATOM 721 C C . SER A 1 90 ? 2.389 -9.481 9.562 1.00 90.50 90 SER A C 1
ATOM 723 O O . SER A 1 90 ? 2.530 -10.033 8.471 1.00 90.50 90 SER A O 1
ATOM 725 N N . LEU A 1 91 ? 3.145 -8.439 9.919 1.00 88.69 91 LEU A N 1
ATOM 726 C CA . LEU A 1 91 ? 4.245 -7.914 9.111 1.00 88.69 91 LEU A CA 1
ATOM 727 C C . LEU A 1 91 ? 5.479 -8.821 9.157 1.00 88.69 91 LEU A C 1
ATOM 729 O O . LEU A 1 91 ? 6.105 -9.018 8.119 1.00 88.69 91 LEU A O 1
ATOM 733 N N . ALA A 1 92 ? 5.807 -9.391 10.318 1.00 86.06 92 ALA A N 1
ATOM 734 C CA . ALA A 1 92 ? 6.909 -10.336 10.472 1.00 86.06 92 ALA A CA 1
ATOM 735 C C . ALA A 1 92 ? 6.651 -11.655 9.721 1.00 86.06 92 ALA A C 1
ATOM 737 O O . ALA A 1 92 ? 7.539 -12.182 9.058 1.00 86.06 92 ALA A O 1
ATOM 738 N N . GLU A 1 93 ? 5.419 -12.167 9.758 1.00 85.88 93 GLU A N 1
ATOM 739 C CA . GLU A 1 93 ? 5.022 -13.350 8.983 1.00 85.88 93 GLU A CA 1
ATOM 740 C C . GLU A 1 93 ? 5.123 -13.085 7.476 1.00 85.88 93 GLU A C 1
ATOM 742 O O . GLU A 1 93 ? 5.649 -13.903 6.720 1.00 85.88 93 GLU A O 1
ATOM 747 N N . ARG A 1 94 ? 4.670 -11.906 7.033 1.00 81.38 94 ARG A N 1
ATOM 748 C CA . ARG A 1 94 ? 4.797 -11.473 5.636 1.00 81.38 94 ARG A CA 1
ATOM 749 C C . ARG A 1 94 ? 6.255 -11.336 5.220 1.00 81.38 94 ARG A C 1
ATOM 751 O O . ARG A 1 94 ? 6.588 -11.764 4.125 1.00 81.38 94 ARG A O 1
ATOM 758 N N . SER A 1 95 ? 7.110 -10.756 6.057 1.00 76.44 95 SER A N 1
ATOM 759 C CA . SER A 1 95 ? 8.522 -10.567 5.721 1.00 76.44 95 SER A CA 1
ATOM 760 C C . SER A 1 95 ? 9.306 -11.871 5.685 1.00 76.44 95 SER A C 1
ATOM 762 O O . SER A 1 95 ? 10.176 -12.017 4.834 1.00 76.44 95 SER A O 1
ATOM 764 N N . ALA A 1 96 ? 8.957 -12.842 6.530 1.00 71.00 96 ALA A N 1
ATOM 765 C CA . ALA A 1 96 ? 9.515 -14.188 6.471 1.00 71.00 96 ALA A CA 1
ATOM 766 C C . ALA A 1 96 ? 9.054 -14.966 5.223 1.00 71.00 96 ALA A C 1
ATOM 768 O O . ALA A 1 96 ? 9.806 -15.787 4.704 1.00 71.00 96 ALA A O 1
ATOM 769 N N . ALA A 1 97 ? 7.833 -14.709 4.741 1.00 65.81 97 ALA A N 1
ATOM 770 C CA . ALA A 1 97 ? 7.277 -15.322 3.532 1.00 65.81 97 ALA A CA 1
ATOM 771 C C . ALA A 1 97 ? 7.714 -14.634 2.223 1.00 65.81 97 ALA A C 1
ATOM 773 O O . ALA A 1 97 ? 7.53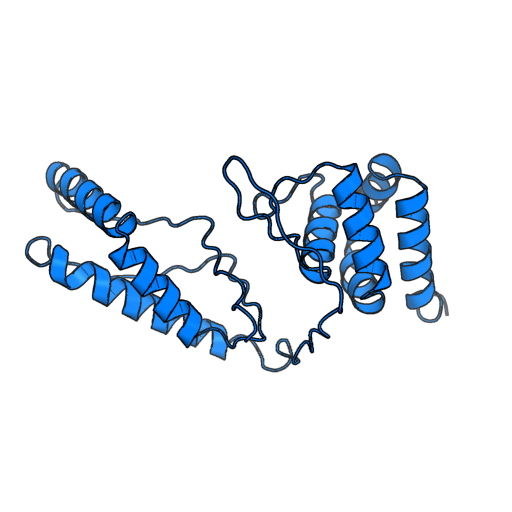3 -15.198 1.144 1.00 65.81 97 ALA A O 1
ATOM 774 N N . LEU A 1 98 ? 8.271 -13.422 2.298 1.00 62.22 98 LEU A N 1
ATOM 775 C CA . LEU A 1 98 ? 8.938 -12.771 1.175 1.00 62.22 98 LEU A CA 1
ATOM 776 C C . LEU A 1 98 ? 10.291 -13.469 0.974 1.00 62.22 98 LEU A C 1
ATOM 778 O O . LEU A 1 98 ? 11.256 -13.176 1.676 1.00 62.22 98 LEU A O 1
ATOM 782 N N . ASP A 1 99 ? 10.338 -14.425 0.043 1.00 42.47 99 ASP A N 1
ATOM 783 C CA . ASP A 1 99 ? 11.528 -15.206 -0.311 1.00 42.47 99 ASP A CA 1
ATOM 784 C C . ASP A 1 99 ? 12.818 -14.347 -0.328 1.00 42.47 99 ASP A C 1
ATOM 786 O O . ASP A 1 99 ? 12.843 -13.262 -0.932 1.00 42.47 99 ASP A O 1
ATOM 790 N N . PRO A 1 100 ? 13.949 -14.840 0.219 1.00 46.91 100 PRO A N 1
ATOM 791 C CA . PRO A 1 100 ? 15.245 -14.158 0.136 1.00 46.91 100 PRO A CA 1
ATOM 792 C C . PRO A 1 100 ? 15.705 -13.883 -1.306 1.00 46.91 100 PRO A C 1
ATOM 794 O O . PRO A 1 100 ? 16.571 -13.040 -1.533 1.00 46.91 100 PRO A O 1
ATOM 797 N N . HIS A 1 101 ? 15.122 -14.572 -2.293 1.00 40.69 101 HIS A N 1
ATOM 798 C CA . HIS A 1 101 ? 15.438 -14.416 -3.712 1.00 40.69 101 HIS A CA 1
ATOM 799 C C . HIS A 1 101 ? 14.709 -13.258 -4.417 1.00 40.69 101 HIS A C 1
ATOM 801 O O . HIS A 1 101 ? 15.192 -12.811 -5.458 1.00 40.69 101 HIS A O 1
ATOM 807 N N . GLU A 1 102 ? 13.634 -12.699 -3.846 1.00 40.84 102 GLU A N 1
ATOM 808 C CA . GLU A 1 102 ? 13.111 -11.378 -4.253 1.00 40.84 102 GLU A CA 1
ATOM 809 C C . GLU A 1 102 ? 13.747 -10.227 -3.453 1.00 40.84 102 GLU A C 1
ATOM 811 O O . GLU A 1 102 ? 13.704 -9.070 -3.877 1.00 40.84 102 GLU A O 1
ATOM 816 N N . SER A 1 103 ? 14.433 -10.559 -2.355 1.00 39.41 103 SER A N 1
ATOM 817 C CA . SER A 1 103 ? 15.181 -9.653 -1.476 1.00 39.41 103 SER A CA 1
ATOM 818 C C . SER A 1 103 ? 16.676 -9.588 -1.819 1.00 39.41 103 SER A C 1
ATOM 820 O O . SER A 1 103 ? 17.534 -9.591 -0.936 1.00 39.41 103 SER A O 1
ATOM 822 N N . ALA A 1 104 ? 17.032 -9.510 -3.105 1.00 30.69 104 ALA A N 1
ATOM 823 C CA . ALA A 1 104 ? 18.396 -9.125 -3.456 1.00 30.69 104 ALA A CA 1
ATOM 824 C C . ALA A 1 104 ? 18.662 -7.702 -2.916 1.00 30.69 104 ALA A C 1
ATOM 826 O O . ALA A 1 104 ? 17.835 -6.812 -3.144 1.00 30.69 104 ALA A O 1
ATOM 827 N N . PRO A 1 105 ? 19.793 -7.440 -2.232 1.00 32.16 105 PRO A N 1
ATOM 828 C CA . PRO A 1 105 ? 20.123 -6.105 -1.753 1.00 32.16 105 PRO A CA 1
ATOM 829 C C . PRO A 1 105 ? 20.271 -5.173 -2.958 1.00 32.16 105 PRO A C 1
ATOM 831 O O . PRO A 1 105 ? 21.281 -5.178 -3.669 1.00 32.16 105 PRO A O 1
ATOM 834 N N . ARG A 1 106 ? 19.245 -4.359 -3.212 1.00 38.72 106 ARG A N 1
ATOM 835 C CA . ARG A 1 106 ? 19.324 -3.239 -4.145 1.00 38.72 106 ARG A CA 1
ATOM 836 C C . ARG A 1 106 ? 20.251 -2.205 -3.525 1.00 38.72 106 ARG A C 1
ATOM 838 O O . ARG A 1 106 ? 19.822 -1.331 -2.782 1.00 38.72 106 ARG A O 1
ATOM 845 N N . ARG A 1 107 ? 21.546 -2.297 -3.845 1.00 31.00 107 ARG A N 1
ATOM 846 C CA . ARG A 1 107 ? 22.511 -1.220 -3.592 1.00 31.00 107 ARG A CA 1
ATOM 847 C C . ARG A 1 107 ? 22.032 0.040 -4.310 1.00 31.00 107 ARG A C 1
ATOM 849 O O . ARG A 1 107 ? 22.331 0.256 -5.483 1.00 31.00 107 ARG A O 1
ATOM 856 N N . VAL A 1 108 ? 21.311 0.892 -3.590 1.00 34.59 108 VAL A N 1
ATOM 857 C CA . VAL A 1 108 ? 21.031 2.264 -4.002 1.00 34.59 108 VAL A CA 1
ATOM 858 C C . VAL A 1 108 ? 22.351 3.026 -3.924 1.00 34.59 108 VAL A C 1
ATOM 860 O O . VAL A 1 108 ? 22.755 3.488 -2.853 1.00 34.59 108 VAL A O 1
ATOM 863 N N . GLN A 1 109 ? 23.053 3.144 -5.054 1.00 28.08 109 GLN A N 1
ATOM 864 C CA . GLN A 1 109 ? 24.180 4.068 -5.157 1.00 28.08 109 GLN A CA 1
ATOM 865 C C . GLN A 1 109 ? 23.661 5.493 -4.907 1.00 28.08 109 GLN A C 1
ATOM 867 O O . GLN A 1 109 ? 22.771 5.953 -5.628 1.00 28.08 109 GLN A O 1
ATOM 872 N N . PRO A 1 110 ? 24.171 6.211 -3.890 1.00 32.25 110 PRO A N 1
ATOM 873 C CA . PRO A 1 110 ? 23.787 7.594 -3.668 1.00 32.25 110 PRO A CA 1
ATOM 874 C C . PRO A 1 110 ? 24.324 8.444 -4.822 1.00 32.25 110 PRO A C 1
ATOM 876 O O . PRO A 1 110 ? 25.531 8.633 -4.968 1.00 32.25 110 PRO A O 1
ATOM 879 N N . SER A 1 111 ? 23.416 8.959 -5.650 1.00 32.50 111 SER A N 1
ATOM 880 C CA . SER A 1 111 ? 23.752 9.989 -6.628 1.00 32.50 111 SER A CA 1
ATOM 881 C C . SER A 1 111 ? 24.095 11.276 -5.875 1.00 32.50 111 SER A C 1
ATOM 883 O O . SER A 1 111 ? 23.254 11.854 -5.191 1.00 32.50 111 SER A O 1
ATOM 885 N N . ARG A 1 112 ? 25.364 11.685 -5.968 1.00 34.72 112 ARG A N 1
ATOM 886 C CA . ARG A 1 112 ? 25.884 12.992 -5.544 1.00 34.72 112 A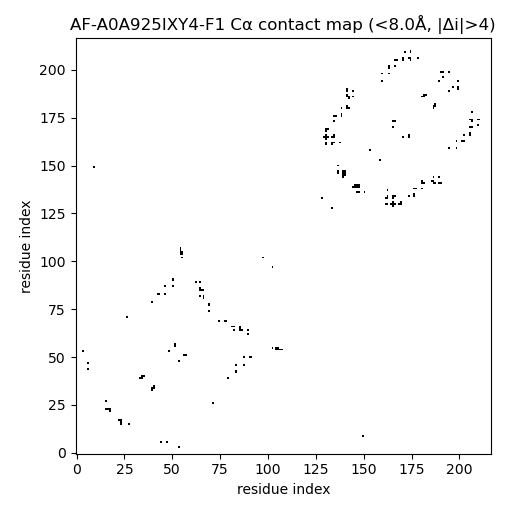RG A CA 1
ATOM 887 C C . ARG A 1 112 ? 25.130 14.117 -6.263 1.00 34.72 112 ARG A C 1
ATOM 889 O O . ARG A 1 112 ? 25.053 14.096 -7.487 1.00 34.72 112 ARG A O 1
ATOM 896 N N . GLY A 1 113 ? 24.693 15.133 -5.522 1.00 29.72 113 GLY A N 1
ATOM 897 C CA . GLY A 1 113 ? 24.278 16.417 -6.093 1.00 29.72 113 GLY A CA 1
ATOM 898 C C . GLY A 1 113 ? 23.456 17.256 -5.122 1.00 29.72 113 GLY A C 1
ATOM 899 O O . GLY A 1 113 ? 22.265 17.023 -4.968 1.00 29.72 113 GLY A O 1
ATOM 900 N N . TYR A 1 114 ? 24.116 18.209 -4.467 1.00 37.88 114 TYR A N 1
ATOM 901 C CA . TYR A 1 114 ? 23.534 19.230 -3.596 1.00 37.88 114 TYR A CA 1
ATOM 902 C C . TYR A 1 114 ? 22.628 20.203 -4.370 1.00 37.88 114 TYR A C 1
ATOM 904 O O . TYR A 1 114 ? 23.009 20.644 -5.451 1.00 37.88 114 TYR A O 1
ATOM 912 N N . ALA A 1 115 ? 21.506 20.602 -3.764 1.00 33.09 115 ALA A N 1
ATOM 913 C CA . ALA A 1 115 ? 20.968 21.966 -3.825 1.00 33.09 115 ALA A CA 1
ATOM 914 C C . ALA A 1 115 ? 19.980 22.174 -2.659 1.00 33.09 115 ALA A C 1
ATOM 916 O O . ALA A 1 115 ? 19.081 21.358 -2.453 1.00 33.09 115 ALA A O 1
ATOM 917 N N . GLU A 1 116 ? 20.216 23.227 -1.876 1.00 32.12 116 GLU A N 1
ATOM 918 C CA . GLU A 1 116 ? 19.459 23.652 -0.690 1.00 32.12 116 GLU A CA 1
ATOM 919 C C . GLU A 1 116 ? 18.021 24.124 -0.999 1.00 32.12 116 GLU A C 1
ATOM 921 O O . GLU A 1 116 ? 17.710 24.429 -2.154 1.00 32.12 116 GLU A O 1
ATOM 926 N N . PRO A 1 117 ? 17.134 24.180 0.020 1.00 45.88 117 PRO A N 1
ATOM 927 C CA . PRO A 1 117 ? 15.720 24.492 -0.143 1.00 45.88 117 PRO A CA 1
ATOM 928 C C . PRO A 1 117 ? 15.413 25.979 0.097 1.00 45.88 117 PRO A C 1
ATOM 930 O O . PRO A 1 117 ? 15.935 26.582 1.028 1.00 45.88 117 PRO A O 1
ATOM 933 N N . GLU A 1 118 ? 14.467 26.526 -0.665 1.00 31.33 118 GLU A N 1
ATOM 934 C CA . GLU A 1 118 ? 13.716 27.736 -0.300 1.00 31.33 118 GLU A CA 1
ATOM 935 C C . GLU A 1 118 ? 12.203 27.427 -0.326 1.00 31.33 118 GLU A C 1
ATOM 937 O O . GLU A 1 118 ? 11.772 26.484 -1.004 1.00 31.33 118 GLU A O 1
ATOM 942 N N . PRO A 1 119 ? 11.393 28.148 0.471 1.00 47.88 119 PRO A N 1
ATOM 943 C CA . PRO A 1 119 ? 10.165 27.634 1.055 1.00 47.88 119 PRO A CA 1
ATOM 944 C C . PRO A 1 119 ? 8.911 28.083 0.296 1.00 47.88 119 PRO A C 1
ATOM 946 O O . PRO A 1 119 ? 8.835 29.200 -0.205 1.00 47.88 119 PRO A O 1
ATOM 949 N N . SER A 1 120 ? 7.876 27.236 0.309 1.00 35.50 120 SER A N 1
ATOM 950 C CA . SER A 1 120 ? 6.518 27.562 0.788 1.00 35.50 120 SER A CA 1
ATOM 951 C C . SER A 1 120 ? 5.396 26.776 0.083 1.00 35.50 120 SER A C 1
ATOM 953 O O . SER A 1 120 ? 5.344 26.641 -1.132 1.00 35.50 120 SER A O 1
ATOM 955 N N . GLN A 1 121 ? 4.471 26.320 0.938 1.00 33.00 121 GLN A N 1
ATOM 956 C CA . GLN A 1 121 ? 3.054 26.005 0.708 1.00 33.00 121 GLN A CA 1
ATOM 957 C C . GLN A 1 121 ? 2.648 24.649 0.095 1.00 33.00 121 GLN A C 1
ATOM 959 O O . GLN A 1 121 ? 2.493 24.482 -1.106 1.00 33.00 121 GLN A O 1
ATOM 964 N N . GLY A 1 122 ? 2.257 23.746 1.006 1.00 28.62 122 GLY A N 1
ATOM 965 C CA . GLY A 1 122 ? 0.930 23.121 0.946 1.00 28.62 122 GLY A CA 1
ATOM 966 C C . GLY A 1 122 ? 0.861 21.684 0.426 1.00 28.62 122 GLY A C 1
ATOM 967 O O . GLY A 1 122 ? 0.681 21.458 -0.759 1.00 28.62 122 GLY A O 1
ATOM 968 N N . TYR A 1 123 ? 0.883 20.722 1.353 1.00 33.88 123 TYR A N 1
ATOM 969 C CA . TYR A 1 123 ? 0.311 19.372 1.218 1.00 33.88 123 TYR A CA 1
ATOM 970 C C . TYR A 1 123 ? 0.712 18.525 -0.006 1.00 33.88 123 TYR A C 1
ATOM 972 O O . TYR A 1 123 ? -0.083 18.280 -0.904 1.00 33.88 123 TYR A O 1
ATOM 980 N N . ALA A 1 124 ? 1.914 17.958 0.050 1.00 35.78 124 ALA A N 1
ATOM 981 C CA . ALA A 1 124 ? 2.223 16.554 -0.249 1.00 35.78 124 ALA A CA 1
ATOM 982 C C . ALA A 1 124 ? 3.728 16.402 -0.024 1.00 35.78 124 ALA A C 1
ATOM 984 O O . ALA A 1 124 ? 4.502 17.156 -0.607 1.00 35.78 124 ALA A O 1
ATOM 985 N N . ASN A 1 125 ? 4.172 15.469 0.819 1.00 38.69 125 ASN A N 1
ATOM 986 C CA . ASN A 1 125 ? 5.601 15.172 0.920 1.00 38.69 125 ASN A CA 1
ATOM 987 C C . ASN A 1 125 ? 6.115 14.780 -0.475 1.00 38.69 125 ASN A C 1
ATOM 989 O O . ASN A 1 125 ? 5.789 13.711 -0.991 1.00 38.69 125 ASN A O 1
ATOM 993 N N . GLY A 1 126 ? 6.866 15.699 -1.089 1.00 39.84 126 GLY A N 1
ATOM 994 C CA . GLY A 1 126 ? 7.359 15.685 -2.465 1.00 39.84 126 GLY A CA 1
ATOM 995 C C . GLY A 1 126 ? 8.477 14.678 -2.704 1.00 39.84 126 GLY A C 1
ATOM 996 O O . GLY A 1 126 ? 9.529 15.021 -3.241 1.00 39.84 126 GLY A O 1
ATOM 997 N N . LEU A 1 127 ? 8.262 13.424 -2.314 1.00 46.97 127 LEU A N 1
ATOM 998 C CA . LEU A 1 127 ? 9.147 12.338 -2.693 1.00 46.97 127 LEU A CA 1
ATOM 999 C C . LEU A 1 127 ? 8.902 12.015 -4.158 1.00 46.97 127 LEU A C 1
ATOM 1001 O O . LEU A 1 127 ? 7.881 11.436 -4.532 1.00 46.97 127 LEU A O 1
ATOM 1005 N N . ARG A 1 128 ? 9.863 12.405 -4.998 1.00 57.03 128 ARG A N 1
ATOM 1006 C CA . ARG A 1 128 ? 9.943 11.876 -6.357 1.00 57.03 128 ARG A CA 1
ATOM 1007 C C . ARG A 1 128 ? 9.983 10.347 -6.244 1.00 57.03 128 ARG A C 1
ATOM 1009 O O . ARG A 1 128 ? 10.831 9.842 -5.504 1.00 57.03 128 ARG A O 1
ATOM 1016 N N . PRO A 1 129 ? 9.083 9.613 -6.923 1.00 62.47 129 PRO A N 1
ATOM 1017 C CA . PRO A 1 129 ? 9.135 8.160 -6.916 1.00 62.47 129 PRO A CA 1
ATOM 1018 C C . PRO A 1 129 ? 10.531 7.713 -7.350 1.00 62.47 129 PRO A C 1
ATOM 1020 O O . PRO A 1 129 ? 11.138 8.320 -8.237 1.00 62.47 129 PRO A O 1
ATOM 1023 N N . THR A 1 130 ? 11.053 6.662 -6.717 1.00 79.12 130 THR A N 1
ATOM 1024 C CA . THR A 1 130 ? 12.314 6.068 -7.165 1.00 79.12 130 THR A CA 1
ATOM 1025 C C . THR A 1 130 ? 12.169 5.621 -8.618 1.00 79.12 130 THR A C 1
ATOM 1027 O O . THR A 1 130 ? 11.060 5.398 -9.120 1.00 79.12 130 THR A O 1
ATOM 1030 N N . SER A 1 131 ? 13.286 5.473 -9.320 1.00 83.25 131 SER A N 1
ATOM 1031 C CA . SER A 1 131 ? 13.281 5.002 -10.707 1.00 83.25 131 SER A CA 1
ATOM 1032 C C . SER A 1 131 ? 12.568 3.654 -10.866 1.00 83.25 131 SER A C 1
ATOM 1034 O O . SER A 1 131 ? 11.930 3.389 -11.878 1.00 83.25 131 SER A O 1
ATOM 1036 N N . GLU A 1 132 ? 12.587 2.820 -9.834 1.00 80.56 132 GLU A N 1
ATOM 1037 C CA . GLU A 1 132 ? 11.936 1.512 -9.835 1.00 80.56 132 GLU A CA 1
ATOM 1038 C C . GLU A 1 132 ? 10.420 1.633 -9.680 1.00 80.56 132 GLU A C 1
ATOM 1040 O O . GLU A 1 132 ? 9.679 1.074 -10.487 1.00 80.56 132 GLU A O 1
ATOM 1045 N N . VAL A 1 133 ? 9.961 2.450 -8.727 1.00 82.31 133 VAL A N 1
ATOM 1046 C CA . VAL A 1 133 ? 8.535 2.774 -8.564 1.00 82.31 133 VAL A CA 1
ATOM 1047 C C . VAL A 1 133 ? 7.995 3.458 -9.824 1.00 82.31 133 VAL A C 1
ATOM 1049 O O . VAL A 1 133 ? 6.878 3.186 -10.252 1.00 82.31 133 VAL A O 1
ATOM 1052 N N . THR A 1 134 ? 8.807 4.293 -10.474 1.00 89.94 134 THR A N 1
ATOM 1053 C CA . THR A 1 134 ? 8.469 4.937 -11.751 1.00 89.94 134 THR A CA 1
ATOM 1054 C C . THR A 1 134 ? 8.195 3.899 -12.849 1.00 89.94 134 THR A C 1
ATOM 1056 O O . THR A 1 134 ? 7.206 4.002 -13.572 1.00 89.94 134 THR A O 1
ATOM 1059 N N . LEU A 1 135 ? 9.014 2.851 -12.965 1.00 91.19 135 LEU A N 1
ATOM 1060 C CA . LEU A 1 135 ? 8.769 1.785 -13.945 1.00 91.19 135 LEU A CA 1
ATOM 1061 C C . LEU A 1 135 ? 7.495 0.985 -13.628 1.00 91.19 135 LEU A C 1
ATOM 1063 O O . LEU A 1 135 ? 6.764 0.620 -14.546 1.00 91.19 135 LEU A O 1
ATOM 1067 N N . GLU A 1 136 ? 7.198 0.749 -12.349 1.00 88.62 136 GLU A N 1
ATOM 1068 C CA . GLU A 1 136 ? 5.978 0.049 -11.926 1.00 88.62 136 GLU A CA 1
ATOM 1069 C C . GLU A 1 136 ? 4.708 0.855 -12.209 1.00 88.62 136 GLU A C 1
ATOM 1071 O O . GLU A 1 136 ? 3.746 0.314 -12.757 1.00 88.62 136 GLU A O 1
ATOM 1076 N N . ILE A 1 137 ? 4.713 2.154 -11.890 1.00 89.81 137 ILE A N 1
ATOM 1077 C CA . ILE A 1 137 ? 3.607 3.064 -12.221 1.00 89.81 137 ILE A CA 1
ATOM 1078 C C . ILE A 1 137 ? 3.385 3.049 -13.733 1.00 89.81 137 ILE A C 1
ATOM 1080 O O . ILE A 1 137 ? 2.251 2.922 -14.187 1.00 89.81 137 ILE A O 1
ATOM 1084 N N . PHE A 1 138 ? 4.460 3.140 -14.519 1.00 93.81 138 PHE A N 1
ATOM 1085 C CA . PHE A 1 138 ? 4.364 3.139 -15.973 1.00 93.81 138 PHE A CA 1
ATOM 1086 C C . PHE A 1 138 ? 3.770 1.836 -16.522 1.00 93.81 138 PHE A C 1
ATOM 1088 O O . PHE A 1 138 ? 2.859 1.881 -17.348 1.00 93.81 138 PHE A O 1
ATOM 1095 N N . ALA A 1 139 ? 4.225 0.683 -16.027 1.00 92.50 139 ALA A N 1
ATOM 1096 C CA . ALA A 1 139 ? 3.676 -0.616 -16.407 1.00 92.50 139 ALA A CA 1
ATOM 1097 C C . ALA A 1 139 ? 2.170 -0.717 -16.096 1.00 92.50 139 ALA A C 1
ATOM 1099 O O . ALA A 1 139 ? 1.399 -1.224 -16.911 1.00 92.50 139 ALA A O 1
ATOM 1100 N N . GLU A 1 140 ? 1.736 -0.195 -14.948 1.00 90.06 140 GLU A N 1
ATOM 1101 C CA . GLU A 1 140 ? 0.326 -0.172 -14.553 1.00 90.06 140 GLU A CA 1
ATOM 1102 C C . GLU A 1 140 ? -0.517 0.764 -15.436 1.00 90.06 140 GLU A C 1
ATOM 1104 O O . GLU A 1 140 ? -1.607 0.380 -15.871 1.00 90.06 140 GLU A O 1
ATOM 1109 N N . VAL A 1 141 ? 0.000 1.953 -15.773 1.00 92.38 141 VAL A N 1
ATOM 1110 C CA . VAL A 1 141 ? -0.654 2.887 -16.710 1.00 92.38 141 VAL A CA 1
ATOM 1111 C C . VAL A 1 141 ? -0.821 2.245 -18.084 1.00 92.38 141 VAL A C 1
ATOM 1113 O O . VAL A 1 141 ? -1.894 2.330 -18.674 1.00 92.38 141 VAL A O 1
ATOM 1116 N N . LEU A 1 142 ? 0.196 1.553 -18.598 1.00 92.94 142 LEU A N 1
ATOM 1117 C CA . LEU A 1 142 ? 0.093 0.863 -19.887 1.00 92.94 142 LEU A CA 1
ATOM 1118 C C . LEU A 1 142 ? -0.932 -0.280 -19.862 1.00 92.94 142 LEU A C 1
ATOM 1120 O O . LEU A 1 142 ? -1.644 -0.495 -20.848 1.00 92.94 142 LEU A O 1
ATOM 1124 N N . ARG A 1 143 ? -1.037 -0.992 -18.736 1.00 90.81 143 ARG A N 1
ATOM 1125 C CA . ARG A 1 143 ? -1.970 -2.111 -18.550 1.00 90.81 143 ARG A CA 1
ATOM 1126 C C . ARG A 1 143 ? -3.422 -1.652 -18.433 1.00 90.81 143 ARG A C 1
ATOM 1128 O O . ARG A 1 143 ? -4.306 -2.236 -19.054 1.00 90.81 143 ARG A O 1
ATOM 1135 N N . THR A 1 144 ? -3.676 -0.603 -17.659 1.00 91.25 144 THR A N 1
ATOM 1136 C CA . THR A 1 144 ? -5.042 -0.184 -17.297 1.00 91.25 144 THR A CA 1
ATOM 1137 C C . THR A 1 144 ? -5.524 1.044 -18.063 1.00 91.25 144 THR A C 1
ATOM 1139 O O . THR A 1 144 ? -6.725 1.270 -18.183 1.00 91.25 144 THR A O 1
ATOM 1142 N N . GLY A 1 145 ? -4.604 1.844 -18.603 1.00 89.50 145 GLY A N 1
ATOM 1143 C CA . GLY A 1 145 ? -4.889 3.178 -19.129 1.00 89.50 145 GLY A CA 1
ATOM 1144 C C . GLY A 1 145 ? -5.234 4.203 -18.047 1.00 89.50 145 GLY A C 1
ATOM 1145 O O . GLY A 1 145 ? -5.671 5.299 -18.385 1.00 89.50 145 GLY A O 1
ATOM 1146 N N . GLN A 1 146 ? -5.080 3.859 -16.766 1.00 87.56 146 GLN A N 1
ATOM 1147 C CA . GLN A 1 146 ? -5.427 4.716 -15.639 1.00 87.56 146 GLN A CA 1
ATOM 1148 C C . GLN A 1 146 ? -4.196 4.999 -14.785 1.00 87.56 146 GLN A C 1
ATOM 1150 O O . GLN A 1 146 ? -3.317 4.152 -14.623 1.00 87.56 146 GLN A O 1
ATOM 1155 N N . TRP A 1 147 ? -4.146 6.198 -14.204 1.00 86.25 147 TRP A N 1
ATOM 1156 C CA . TRP A 1 147 ? -3.126 6.506 -13.212 1.00 86.25 147 TRP A CA 1
ATOM 1157 C C . TRP A 1 147 ? -3.359 5.645 -11.966 1.00 86.25 147 TRP A C 1
ATOM 1159 O O . TRP A 1 147 ? -4.483 5.632 -11.446 1.00 86.25 147 TRP A O 1
ATOM 1169 N N . PRO A 1 148 ? -2.341 4.929 -11.457 1.00 80.81 148 PRO A N 1
ATOM 1170 C CA . PRO A 1 148 ? -2.533 4.075 -10.307 1.00 80.81 148 PRO A CA 1
ATOM 1171 C C . PRO A 1 148 ? -2.959 4.924 -9.123 1.00 80.81 148 PRO A C 1
ATOM 1173 O O . PRO A 1 148 ? -2.296 5.898 -8.767 1.00 80.81 148 PRO A O 1
ATOM 1176 N N . ARG A 1 149 ? -4.041 4.520 -8.452 1.00 79.00 149 ARG A N 1
ATOM 1177 C CA . ARG A 1 149 ? -4.525 5.237 -7.263 1.00 79.00 149 ARG A CA 1
ATOM 1178 C C . ARG A 1 149 ? -3.467 5.318 -6.175 1.00 79.00 149 ARG A C 1
ATOM 1180 O O . ARG A 1 149 ? -3.624 6.158 -5.295 1.00 79.00 149 ARG A O 1
ATOM 1187 N N . TRP A 1 150 ? -2.454 4.441 -6.222 1.00 69.38 150 TRP A N 1
ATOM 1188 C CA . TRP A 1 150 ? -1.314 4.377 -5.314 1.00 69.38 150 TRP A CA 1
ATOM 1189 C C . TRP A 1 150 ? -0.181 5.382 -5.582 1.00 69.38 150 TRP A C 1
ATOM 1191 O O . TRP A 1 150 ? 0.585 5.698 -4.673 1.00 69.38 150 TRP A O 1
ATOM 1201 N N . ALA A 1 151 ? -0.126 5.956 -6.779 1.00 79.56 151 ALA A N 1
ATOM 1202 C CA . ALA A 1 151 ? 0.892 6.919 -7.168 1.00 79.56 151 ALA A CA 1
ATOM 1203 C C . ALA A 1 151 ? 0.467 8.358 -6.844 1.00 79.56 151 ALA A C 1
ATOM 1205 O O . ALA A 1 151 ? -0.713 8.704 -6.939 1.00 79.56 151 ALA A O 1
ATOM 1206 N N . ALA A 1 152 ? 1.426 9.210 -6.476 1.00 76.81 152 ALA A N 1
ATOM 1207 C CA . ALA A 1 152 ? 1.179 10.646 -6.376 1.00 76.81 152 ALA A CA 1
ATOM 1208 C C . ALA A 1 152 ? 0.841 11.209 -7.771 1.00 76.81 152 ALA A C 1
ATOM 1210 O O . ALA A 1 152 ? 1.415 10.742 -8.758 1.00 76.81 152 ALA A O 1
ATOM 1211 N N . PRO A 1 153 ? -0.084 12.175 -7.888 1.00 75.44 153 PRO A N 1
ATOM 1212 C CA . PRO A 1 153 ? -0.318 12.853 -9.155 1.00 75.44 153 PRO A CA 1
ATOM 1213 C C . PRO A 1 153 ? 0.941 13.634 -9.548 1.00 75.44 153 PRO A C 1
ATOM 1215 O O . PRO A 1 153 ? 1.517 14.356 -8.737 1.00 75.44 153 PRO A O 1
ATOM 1218 N N . VAL A 1 154 ? 1.381 13.479 -10.795 1.00 83.25 154 VAL A N 1
ATOM 1219 C CA . VAL A 1 154 ? 2.563 14.159 -11.339 1.00 83.25 154 VAL A CA 1
ATOM 1220 C C . VAL A 1 154 ? 2.177 14.822 -12.654 1.00 83.25 154 VAL A C 1
ATOM 1222 O O . VAL A 1 154 ? 1.444 14.245 -13.457 1.00 83.25 154 VAL A O 1
ATOM 1225 N N . ALA A 1 155 ? 2.675 16.037 -12.889 1.00 84.38 155 ALA A N 1
ATOM 1226 C CA . ALA A 1 155 ? 2.495 16.709 -14.170 1.00 84.38 155 ALA A CA 1
ATOM 1227 C C . ALA A 1 155 ? 3.110 15.875 -15.306 1.00 84.38 155 ALA A C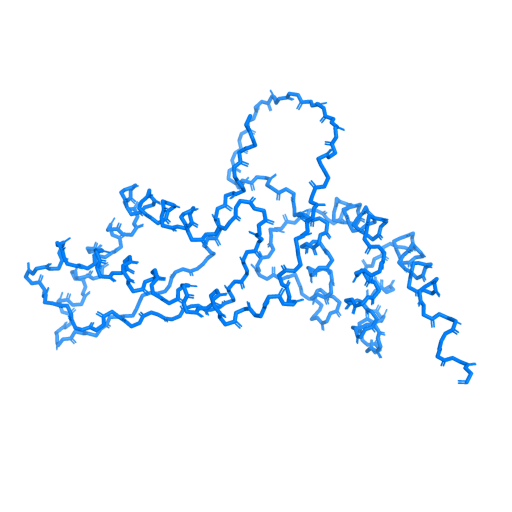 1
ATOM 1229 O O . ALA A 1 155 ? 4.255 15.426 -15.207 1.00 84.38 155 ALA A O 1
ATOM 1230 N N . TRP A 1 156 ? 2.373 15.711 -16.406 1.00 84.56 156 TRP A N 1
ATOM 1231 C CA . TRP A 1 156 ? 2.748 14.801 -17.494 1.00 84.56 156 TRP A CA 1
ATOM 1232 C C . TRP A 1 156 ? 4.183 14.993 -18.035 1.00 84.56 156 TRP A C 1
ATOM 1234 O O . TRP A 1 156 ? 4.904 14.003 -18.161 1.00 84.56 156 TRP A O 1
ATOM 1244 N N . PRO A 1 157 ? 4.685 16.225 -18.271 1.00 85.25 157 PRO A N 1
ATOM 1245 C CA . PRO A 1 157 ? 6.060 16.411 -18.750 1.00 85.25 157 PRO A CA 1
ATOM 1246 C C . PRO A 1 157 ? 7.129 15.963 -17.741 1.00 85.25 157 PRO A C 1
ATOM 1248 O O . PRO A 1 157 ? 8.144 15.376 -18.120 1.00 85.25 157 PRO A O 1
ATOM 1251 N N . ALA A 1 158 ? 6.901 16.211 -16.447 1.00 84.50 158 ALA A N 1
ATOM 1252 C CA . ALA A 1 158 ? 7.810 15.784 -15.385 1.00 84.50 158 ALA A CA 1
ATOM 1253 C C . ALA A 1 158 ? 7.824 14.254 -15.253 1.00 84.50 158 ALA A C 1
ATOM 1255 O O . ALA A 1 158 ? 8.878 13.657 -15.028 1.00 84.50 158 ALA A O 1
ATOM 1256 N N . TRP A 1 159 ? 6.665 13.626 -15.456 1.00 87.88 159 TRP A N 1
ATOM 1257 C CA . TRP A 1 159 ? 6.520 12.178 -15.476 1.00 87.88 159 TRP A CA 1
ATOM 1258 C C . TRP A 1 159 ? 7.317 11.521 -16.611 1.00 87.88 159 TRP A C 1
ATOM 1260 O O . TRP A 1 159 ? 8.105 10.611 -16.358 1.00 87.88 159 TRP A O 1
ATOM 1270 N N . GLU A 1 160 ? 7.192 12.007 -17.849 1.00 89.12 160 GLU A N 1
ATOM 1271 C CA . GLU A 1 160 ? 7.944 11.438 -18.976 1.00 89.12 160 GLU A CA 1
ATOM 1272 C C . GLU A 1 160 ? 9.465 11.579 -18.807 1.00 89.12 160 GLU A C 1
ATOM 1274 O O . GLU A 1 160 ? 10.229 10.690 -19.194 1.00 89.12 160 GLU A O 1
ATOM 1279 N N . MET A 1 161 ? 9.921 12.674 -18.195 1.00 88.06 161 MET A N 1
ATOM 1280 C CA . MET A 1 161 ? 11.335 12.864 -17.870 1.00 88.06 161 MET A CA 1
ATOM 1281 C C . MET A 1 161 ? 11.820 11.863 -16.812 1.00 88.06 161 MET A C 1
ATOM 1283 O O . MET A 1 161 ? 12.892 11.264 -16.963 1.00 88.06 161 MET A O 1
ATOM 1287 N N . ALA A 1 162 ? 11.029 11.651 -15.756 1.00 87.94 162 ALA A N 1
ATOM 1288 C CA . ALA A 1 162 ? 11.319 10.658 -14.725 1.00 87.94 162 ALA A CA 1
ATOM 1289 C C . ALA A 1 162 ? 11.378 9.247 -15.325 1.00 87.94 162 ALA A C 1
ATOM 1291 O O . ALA A 1 162 ? 12.328 8.511 -15.067 1.00 87.94 162 ALA A O 1
ATOM 1292 N N . LEU A 1 163 ? 10.438 8.908 -16.210 1.00 91.56 163 LEU A N 1
ATOM 1293 C CA . LEU A 1 163 ? 10.417 7.632 -16.919 1.00 91.56 163 LEU A CA 1
ATOM 1294 C C . LEU A 1 163 ? 11.663 7.428 -17.788 1.00 91.56 163 LEU A C 1
ATOM 1296 O O . LEU A 1 163 ? 12.316 6.390 -17.691 1.00 91.56 163 LEU A O 1
ATOM 1300 N N . LYS A 1 164 ? 12.043 8.420 -18.603 1.00 90.88 164 LYS A N 1
ATOM 1301 C CA . LYS A 1 164 ? 13.274 8.357 -19.413 1.00 90.88 164 LYS A CA 1
ATOM 1302 C C . LYS A 1 164 ? 14.505 8.116 -18.544 1.00 90.88 164 LYS A C 1
ATOM 1304 O O . LYS A 1 164 ? 15.369 7.318 -18.903 1.00 90.88 164 LYS A O 1
ATOM 1309 N N . THR A 1 165 ? 14.577 8.795 -17.404 1.00 89.94 165 THR A N 1
ATOM 1310 C CA . THR A 1 165 ? 15.669 8.633 -16.439 1.00 89.94 165 THR A CA 1
ATOM 1311 C C . THR A 1 165 ? 15.672 7.222 -15.856 1.00 89.94 165 THR A C 1
ATOM 1313 O O . THR A 1 165 ? 16.709 6.562 -15.855 1.00 89.94 165 THR A O 1
ATOM 1316 N N . ALA A 1 166 ? 14.507 6.722 -15.448 1.00 90.25 166 ALA A N 1
ATOM 1317 C CA . ALA A 1 166 ? 14.356 5.402 -14.857 1.00 90.25 166 ALA A CA 1
ATOM 1318 C C . ALA A 1 166 ? 14.744 4.264 -15.810 1.00 90.25 166 ALA A C 1
ATOM 1320 O O . ALA A 1 166 ? 15.464 3.344 -15.422 1.00 90.25 166 ALA A O 1
ATOM 1321 N N . VAL A 1 167 ? 14.327 4.354 -17.075 1.00 91.06 167 VAL A N 1
ATOM 1322 C CA . VAL A 1 167 ? 14.667 3.375 -18.119 1.00 91.06 167 VAL A CA 1
ATOM 1323 C C . VAL A 1 167 ? 16.172 3.353 -18.384 1.00 91.06 167 VAL A C 1
ATOM 1325 O O . VAL A 1 167 ? 16.749 2.281 -18.537 1.00 91.06 167 VAL A O 1
ATOM 1328 N N . ARG A 1 168 ? 16.824 4.523 -18.398 1.00 88.81 168 ARG A N 1
ATOM 1329 C CA . ARG A 1 168 ? 18.281 4.621 -18.575 1.00 88.81 168 ARG A CA 1
ATOM 1330 C C . ARG A 1 168 ? 19.053 4.054 -17.388 1.00 88.81 168 ARG A C 1
ATOM 1332 O O . ARG A 1 168 ? 20.091 3.436 -17.591 1.00 88.81 168 ARG A O 1
ATOM 1339 N N . GLN A 1 169 ? 18.563 4.273 -16.170 1.00 87.75 169 GLN A N 1
ATOM 1340 C CA . GLN A 1 169 ? 19.215 3.792 -14.951 1.00 87.75 169 GLN A CA 1
ATOM 1341 C C . GLN A 1 169 ? 19.040 2.283 -14.745 1.00 87.75 169 GLN A C 1
ATOM 1343 O O . GLN A 1 169 ? 19.951 1.629 -14.242 1.00 87.75 169 GLN A O 1
ATOM 1348 N N . HIS A 1 170 ? 17.900 1.716 -15.153 1.00 87.44 170 HIS A N 1
ATOM 1349 C CA . HIS A 1 170 ? 17.580 0.304 -14.931 1.00 87.44 170 HIS A CA 1
ATOM 1350 C C . HIS A 1 170 ? 17.034 -0.384 -16.198 1.00 87.44 170 HIS A C 1
ATOM 1352 O O . HIS A 1 170 ? 15.898 -0.870 -16.194 1.00 87.44 170 HIS A O 1
ATOM 1358 N N . PRO A 1 171 ? 17.822 -0.483 -17.287 1.00 87.62 171 PRO A N 1
ATOM 1359 C CA . PRO A 1 171 ? 17.337 -0.963 -18.584 1.00 87.62 171 PRO A CA 1
ATOM 1360 C C . PRO A 1 171 ? 16.848 -2.417 -18.549 1.00 87.62 171 PRO A C 1
ATOM 1362 O O . PRO A 1 171 ? 15.801 -2.725 -19.114 1.00 87.62 171 PRO A O 1
ATOM 1365 N N . THR A 1 172 ? 17.551 -3.310 -17.846 1.00 85.81 172 THR A N 1
ATOM 1366 C CA . THR A 1 172 ? 17.159 -4.726 -17.715 1.00 85.81 172 THR A CA 1
ATOM 1367 C C . THR A 1 172 ? 15.842 -4.881 -16.955 1.00 85.81 172 THR A C 1
ATOM 1369 O O . THR A 1 172 ? 14.973 -5.646 -17.363 1.00 85.81 172 THR A O 1
ATOM 1372 N N . ARG A 1 173 ? 15.651 -4.114 -15.873 1.00 86.06 173 ARG A N 1
ATOM 1373 C CA . ARG A 1 173 ? 14.400 -4.120 -15.097 1.00 86.06 173 ARG A CA 1
ATOM 1374 C C . ARG A 1 173 ? 13.250 -3.531 -15.907 1.00 86.06 173 ARG A C 1
ATOM 1376 O O . ARG A 1 173 ? 12.153 -4.078 -15.872 1.00 86.06 173 ARG A O 1
ATOM 1383 N N . ALA A 1 174 ? 13.502 -2.445 -16.639 1.00 89.25 174 ALA A N 1
ATOM 1384 C CA . ALA A 1 174 ? 12.523 -1.861 -17.546 1.00 89.25 174 ALA A CA 1
ATOM 1385 C C . ALA A 1 174 ? 12.079 -2.885 -18.599 1.00 89.25 174 ALA A C 1
ATOM 1387 O O . ALA A 1 174 ? 10.881 -3.054 -18.798 1.00 89.25 174 ALA A O 1
ATOM 1388 N N . ALA A 1 175 ? 13.010 -3.632 -19.200 1.00 88.06 175 ALA A N 1
ATOM 1389 C CA . ALA A 1 175 ? 12.672 -4.709 -20.128 1.00 88.06 175 ALA A CA 1
ATOM 1390 C C . ALA A 1 175 ? 11.842 -5.816 -19.472 1.00 88.06 175 ALA A C 1
ATOM 1392 O O . ALA A 1 175 ? 10.762 -6.128 -19.966 1.00 88.06 175 ALA A O 1
ATOM 1393 N N . ALA A 1 176 ? 12.280 -6.332 -18.323 1.00 86.19 176 ALA A N 1
ATOM 1394 C CA . ALA A 1 176 ? 11.566 -7.388 -17.608 1.00 86.19 176 ALA A CA 1
ATOM 1395 C C . ALA A 1 176 ? 10.127 -6.993 -17.219 1.00 86.19 176 ALA A C 1
ATOM 1397 O O . ALA A 1 176 ? 9.218 -7.812 -17.313 1.00 86.19 176 ALA A O 1
ATOM 1398 N N . LEU A 1 177 ? 9.907 -5.740 -16.803 1.00 89.44 177 LEU A N 1
ATOM 1399 C CA . LEU A 1 177 ? 8.580 -5.249 -16.414 1.00 89.44 177 LEU A CA 1
ATOM 1400 C C . LEU A 1 177 ? 7.694 -4.895 -17.615 1.00 89.44 177 LEU A C 1
ATOM 1402 O O . LEU A 1 177 ? 6.492 -5.152 -17.585 1.00 89.44 177 LEU A O 1
ATOM 1406 N N . LEU A 1 178 ? 8.260 -4.273 -18.654 1.00 92.06 178 LEU A N 1
ATOM 1407 C CA . LEU A 1 178 ? 7.479 -3.685 -19.745 1.00 92.06 178 LEU A CA 1
ATOM 1408 C C . LEU A 1 178 ? 7.258 -4.640 -20.915 1.00 92.06 178 LEU A C 1
ATOM 1410 O O . LEU A 1 178 ? 6.206 -4.550 -21.540 1.00 92.06 178 LEU A O 1
ATOM 1414 N N . ALA A 1 179 ? 8.179 -5.564 -21.203 1.00 89.50 179 ALA A N 1
ATOM 1415 C CA . ALA A 1 179 ? 8.014 -6.541 -22.281 1.00 89.50 179 ALA A CA 1
ATOM 1416 C C . ALA A 1 179 ? 6.703 -7.353 -22.182 1.00 89.50 179 ALA A C 1
ATOM 1418 O O . ALA A 1 179 ? 5.951 -7.361 -23.159 1.00 89.50 179 ALA A O 1
ATOM 1419 N N . PRO A 1 180 ? 6.339 -7.966 -21.032 1.00 89.56 180 PRO A N 1
ATOM 1420 C CA . PRO A 1 180 ? 5.080 -8.710 -20.934 1.00 89.56 180 PRO A CA 1
ATOM 1421 C C . PRO A 1 180 ? 3.844 -7.808 -21.041 1.00 89.56 180 PRO A C 1
ATOM 1423 O O . PRO A 1 180 ? 2.799 -8.249 -21.513 1.00 89.56 180 PRO A O 1
ATOM 1426 N N . VAL A 1 181 ? 3.946 -6.541 -20.626 1.00 91.81 181 VAL A N 1
ATOM 1427 C CA . VAL A 1 181 ? 2.847 -5.572 -20.744 1.00 91.81 181 VAL A CA 1
ATOM 1428 C C . VAL A 1 181 ? 2.666 -5.147 -22.200 1.00 91.81 181 VAL A C 1
ATOM 1430 O O . VAL A 1 181 ? 1.547 -5.139 -22.695 1.00 91.81 181 VAL A O 1
ATOM 1433 N N . LEU A 1 182 ? 3.755 -4.847 -22.906 1.00 91.88 182 LEU A N 1
ATOM 1434 C CA . LEU A 1 182 ? 3.742 -4.390 -24.298 1.00 91.88 182 LEU A CA 1
ATOM 1435 C C . LEU A 1 182 ? 3.467 -5.502 -25.314 1.00 91.88 182 LEU A C 1
ATOM 1437 O O . LEU A 1 182 ? 3.112 -5.196 -26.449 1.00 91.88 182 LEU A O 1
ATOM 1441 N N . ALA A 1 183 ? 3.561 -6.772 -24.913 1.00 89.38 183 ALA A N 1
ATOM 1442 C CA . ALA A 1 183 ? 3.049 -7.891 -25.702 1.00 89.38 183 ALA A CA 1
ATOM 1443 C C . ALA A 1 183 ? 1.523 -7.808 -25.921 1.00 89.38 183 ALA A C 1
ATOM 1445 O O . ALA A 1 183 ? 0.997 -8.436 -26.838 1.00 89.38 183 ALA A O 1
ATOM 1446 N N . GLN A 1 184 ? 0.809 -7.022 -25.106 1.00 90.12 184 GLN A N 1
AT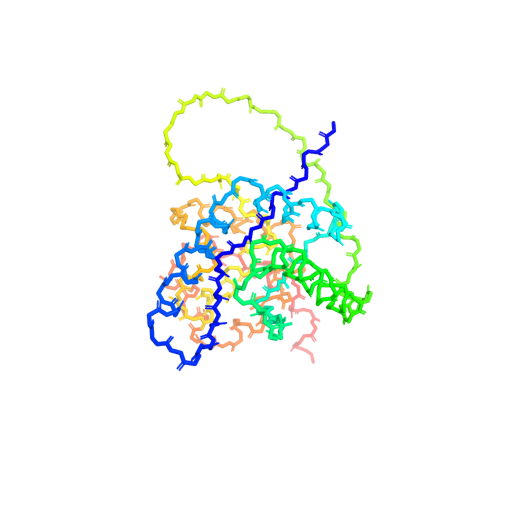OM 1447 C CA . GLN A 1 184 ? -0.621 -6.763 -25.262 1.00 90.12 184 GLN A CA 1
ATOM 1448 C C . GLN A 1 184 ? -0.842 -5.610 -26.266 1.00 90.12 184 GLN A C 1
ATOM 1450 O O . GLN A 1 184 ? -0.342 -4.500 -26.032 1.00 90.12 184 GLN A O 1
ATOM 1455 N N . PRO A 1 185 ? -1.606 -5.811 -27.359 1.00 90.75 185 PRO A N 1
ATOM 1456 C CA . PRO A 1 185 ? -1.817 -4.794 -28.397 1.00 90.75 185 PRO A CA 1
ATOM 1457 C C . PRO A 1 185 ? -2.348 -3.452 -27.872 1.00 90.75 185 PRO A C 1
ATOM 1459 O O . PRO A 1 185 ? -1.980 -2.383 -28.356 1.00 90.75 185 PRO A O 1
ATOM 1462 N N . GLU A 1 186 ? -3.200 -3.490 -26.857 1.00 91.62 186 GLU A N 1
ATOM 1463 C CA . GLU A 1 186 ? -3.850 -2.344 -26.228 1.00 91.62 186 GLU A CA 1
ATOM 1464 C C . GLU A 1 186 ? -2.840 -1.505 -25.446 1.00 91.62 186 GLU A C 1
ATOM 1466 O O . GLU A 1 186 ? -2.859 -0.275 -25.514 1.00 91.62 186 GLU A O 1
ATOM 1471 N N . ALA A 1 187 ? -1.918 -2.162 -24.741 1.00 91.38 187 ALA A N 1
ATOM 1472 C CA . ALA A 1 187 ? -0.828 -1.496 -24.044 1.00 91.38 187 ALA A CA 1
ATOM 1473 C C . ALA A 1 187 ? 0.156 -0.855 -25.034 1.00 91.38 187 ALA A C 1
ATOM 1475 O O . ALA A 1 187 ? 0.545 0.298 -24.845 1.00 91.38 187 ALA A O 1
ATOM 1476 N N . ALA A 1 188 ? 0.496 -1.549 -26.127 1.00 90.31 188 ALA A N 1
ATOM 1477 C CA . ALA A 1 188 ? 1.331 -0.997 -27.194 1.00 90.31 188 ALA A CA 1
ATOM 1478 C C . ALA A 1 188 ? 0.675 0.216 -27.883 1.00 90.31 188 ALA A C 1
ATOM 1480 O O . ALA A 1 188 ? 1.330 1.233 -28.111 1.00 90.31 188 ALA A O 1
ATOM 1481 N N . ARG A 1 189 ? -0.637 0.161 -28.155 1.00 90.06 189 ARG A N 1
ATOM 1482 C CA . ARG A 1 189 ? -1.394 1.310 -28.684 1.00 90.06 189 ARG A CA 1
ATOM 1483 C C . ARG A 1 189 ? -1.368 2.492 -27.721 1.00 90.06 189 ARG A C 1
ATOM 1485 O O . ARG A 1 189 ? -1.090 3.611 -28.146 1.00 90.06 189 ARG A O 1
ATOM 1492 N N . ARG A 1 190 ? -1.599 2.254 -26.424 1.00 92.56 190 ARG A N 1
ATOM 1493 C CA . ARG A 1 190 ? -1.519 3.305 -25.397 1.00 92.56 190 ARG A CA 1
ATOM 1494 C C . ARG A 1 190 ? -0.135 3.935 -25.332 1.00 92.56 190 ARG A C 1
ATOM 1496 O O . ARG A 1 190 ? -0.050 5.158 -25.274 1.00 92.56 190 ARG A O 1
ATOM 1503 N N . LEU A 1 191 ? 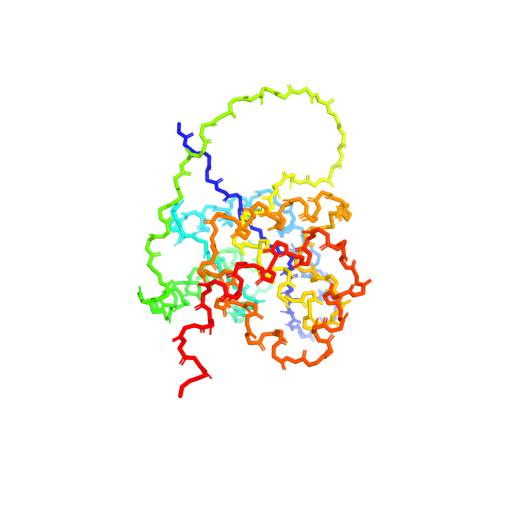0.928 3.133 -25.415 1.00 92.44 191 LEU A N 1
ATOM 1504 C CA . LEU A 1 191 ? 2.297 3.641 -25.468 1.00 92.44 191 LEU A CA 1
ATOM 1505 C C . LEU A 1 191 ? 2.473 4.651 -26.611 1.00 92.44 191 LEU A C 1
ATOM 1507 O O . LEU A 1 191 ? 2.981 5.743 -26.382 1.0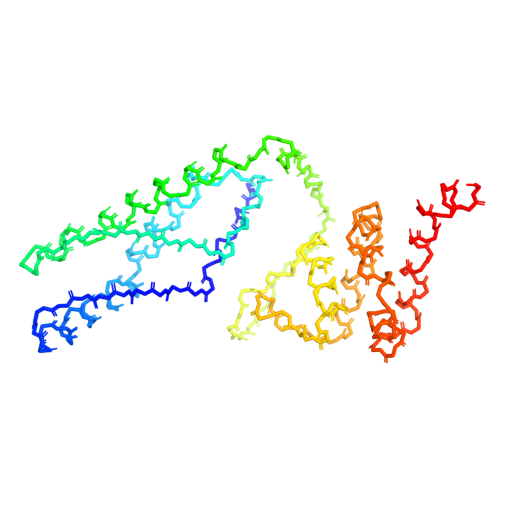0 92.44 191 LEU A O 1
ATOM 1511 N N . VAL A 1 192 ? 2.043 4.302 -27.825 1.00 92.25 192 VAL A N 1
ATOM 1512 C CA . VAL A 1 192 ? 2.238 5.154 -29.010 1.00 92.25 192 VAL A CA 1
ATOM 1513 C C . VAL A 1 192 ? 1.346 6.397 -28.981 1.00 92.25 192 VAL A C 1
ATOM 1515 O O . VAL A 1 192 ? 1.771 7.457 -29.427 1.00 92.25 192 VAL A O 1
ATOM 1518 N N . TRP A 1 193 ? 0.114 6.284 -28.481 1.00 90.88 193 TRP A N 1
ATOM 1519 C CA . TRP A 1 193 ? -0.862 7.380 -28.536 1.00 90.88 193 TRP A CA 1
ATOM 1520 C C . TRP 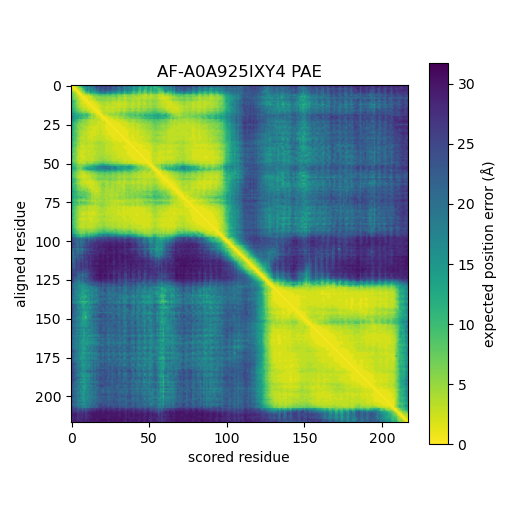A 1 193 ? -0.768 8.366 -27.375 1.00 90.88 193 TRP A C 1
ATOM 1522 O O . TRP A 1 193 ? -1.117 9.530 -27.551 1.00 90.88 193 TRP A O 1
ATOM 1532 N N . GLN A 1 194 ? -0.346 7.919 -26.192 1.00 89.69 194 GLN A N 1
ATOM 1533 C CA . GLN A 1 194 ? -0.378 8.752 -24.986 1.00 89.69 194 GLN A CA 1
ATOM 1534 C C . GLN A 1 194 ? 0.966 9.410 -24.669 1.00 89.69 194 GLN A C 1
ATOM 1536 O O . GLN A 1 194 ? 0.990 10.408 -23.955 1.00 89.69 194 GLN A O 1
ATOM 1541 N N . PHE A 1 195 ? 2.077 8.878 -25.183 1.00 90.56 195 PHE A N 1
ATOM 1542 C CA . PHE A 1 195 ? 3.418 9.352 -24.841 1.00 90.56 195 PHE A CA 1
ATOM 1543 C C . PHE A 1 195 ? 4.071 10.087 -26.005 1.00 90.56 195 PHE A C 1
ATOM 1545 O O . PHE A 1 195 ? 3.842 9.777 -27.175 1.00 90.56 195 PHE A O 1
ATOM 1552 N N . GLN A 1 196 ? 4.943 11.048 -25.692 1.00 90.69 196 GLN A N 1
ATOM 1553 C CA . GLN A 1 196 ? 5.706 11.730 -26.732 1.00 90.69 196 GLN A CA 1
ATOM 1554 C C . GLN A 1 196 ? 6.566 10.741 -27.525 1.00 90.69 196 GLN A C 1
ATOM 1556 O O . GLN A 1 196 ? 7.209 9.852 -26.961 1.00 90.69 196 GLN A O 1
ATOM 1561 N N . LYS A 1 197 ? 6.682 10.978 -28.838 1.00 89.69 197 LYS A N 1
ATOM 1562 C CA . LYS A 1 197 ? 7.507 10.176 -29.758 1.00 89.69 197 LYS A CA 1
ATOM 1563 C C . LYS A 1 197 ? 8.920 9.909 -29.218 1.00 89.69 197 LYS A C 1
ATOM 1565 O O . LYS A 1 197 ? 9.382 8.775 -29.246 1.00 89.69 197 LYS A O 1
ATOM 1570 N N . SER A 1 198 ? 9.574 10.922 -28.646 1.00 88.88 198 SER A N 1
ATOM 1571 C CA . SER A 1 198 ? 10.925 10.791 -28.074 1.00 88.88 198 SER A CA 1
ATOM 1572 C C . SER A 1 198 ? 11.000 9.820 -26.883 1.00 88.88 198 SER A C 1
ATOM 1574 O O . SER A 1 198 ? 12.020 9.160 -26.667 1.00 88.88 198 SER A O 1
ATOM 1576 N N . THR A 1 199 ? 9.929 9.730 -26.093 1.00 88.94 199 THR A N 1
ATOM 1577 C CA . THR A 1 199 ? 9.796 8.803 -24.962 1.00 88.94 199 THR A CA 1
ATOM 1578 C C . THR A 1 199 ? 9.611 7.380 -25.471 1.00 88.94 199 THR A C 1
ATOM 1580 O O . THR A 1 199 ? 10.339 6.484 -25.042 1.00 88.94 199 THR A O 1
ATOM 1583 N N . VAL A 1 200 ? 8.731 7.196 -26.457 1.00 91.06 200 VAL A N 1
ATOM 1584 C CA . VAL A 1 200 ? 8.497 5.906 -27.119 1.00 91.06 200 VAL A CA 1
ATOM 1585 C C . VAL A 1 200 ? 9.775 5.377 -27.772 1.00 91.06 200 VAL A C 1
ATOM 1587 O O . VAL A 1 200 ? 10.161 4.240 -27.525 1.00 91.06 200 VAL A O 1
ATOM 1590 N N . GLU A 1 201 ? 10.491 6.200 -28.538 1.00 89.06 201 GLU A N 1
ATOM 1591 C CA . GLU A 1 201 ? 11.749 5.803 -29.186 1.00 89.06 201 GLU A CA 1
ATOM 1592 C C . GLU A 1 201 ? 12.828 5.398 -28.177 1.00 89.06 201 GLU A C 1
ATOM 1594 O O . GLU A 1 201 ? 13.538 4.412 -28.385 1.00 89.06 201 GLU A O 1
ATOM 1599 N N . THR A 1 202 ? 12.942 6.135 -27.066 1.00 87.06 202 THR A N 1
ATOM 1600 C CA . THR A 1 202 ? 13.884 5.797 -25.989 1.00 87.06 202 THR A CA 1
ATOM 1601 C C . THR A 1 202 ? 13.547 4.429 -25.399 1.00 87.06 202 THR A C 1
ATOM 1603 O O . THR A 1 202 ? 14.430 3.582 -25.272 1.00 87.06 202 THR A O 1
ATOM 1606 N N . LEU A 1 203 ? 12.272 4.189 -25.082 1.00 87.25 203 LEU A N 1
ATOM 1607 C CA . LEU A 1 203 ? 11.798 2.915 -24.546 1.00 87.25 203 LEU A CA 1
ATOM 1608 C C . LEU A 1 203 ? 12.059 1.764 -25.516 1.00 87.25 203 LEU A C 1
ATOM 1610 O O . LEU A 1 203 ? 12.699 0.787 -25.139 1.00 87.25 203 LEU A O 1
ATOM 1614 N N . LEU A 1 204 ? 11.631 1.900 -26.773 1.00 87.31 204 LEU A N 1
ATOM 1615 C CA . LEU A 1 204 ? 11.797 0.858 -27.784 1.00 87.31 204 LEU A CA 1
ATOM 1616 C C . LEU A 1 204 ? 13.267 0.509 -28.007 1.00 87.31 204 LEU A C 1
ATOM 1618 O O . LEU A 1 204 ? 13.587 -0.667 -28.120 1.00 87.31 204 LEU A O 1
ATOM 1622 N N . ARG A 1 205 ? 14.179 1.489 -27.987 1.00 85.94 205 ARG A N 1
ATOM 1623 C CA . ARG A 1 205 ? 15.621 1.230 -28.106 1.00 85.94 205 ARG A CA 1
ATOM 1624 C C . ARG A 1 205 ? 16.153 0.363 -26.962 1.00 85.94 205 ARG A C 1
ATOM 1626 O O . ARG A 1 205 ? 16.934 -0.551 -27.208 1.00 85.94 205 ARG A O 1
ATOM 1633 N N . HIS A 1 206 ? 15.724 0.628 -25.729 1.00 83.56 206 HIS A N 1
ATOM 1634 C CA . HIS A 1 206 ? 16.149 -0.144 -24.557 1.00 83.56 206 HIS A CA 1
ATOM 1635 C C . HIS A 1 206 ? 15.496 -1.530 -24.477 1.00 83.56 206 HIS A C 1
ATOM 1637 O O . HIS A 1 206 ? 16.120 -2.466 -23.983 1.00 83.56 206 HIS A O 1
ATOM 1643 N N . LEU A 1 207 ? 14.268 -1.678 -24.979 1.00 80.94 207 LEU A N 1
ATOM 1644 C CA . LEU A 1 207 ? 13.576 -2.967 -25.051 1.00 80.94 207 LEU A CA 1
ATOM 1645 C C . LEU A 1 207 ? 14.149 -3.849 -26.166 1.00 80.94 207 LEU A C 1
ATOM 1647 O O . LEU A 1 207 ? 14.501 -5.000 -25.929 1.00 80.94 207 LEU A O 1
ATOM 1651 N N . ALA A 1 208 ? 14.333 -3.284 -27.359 1.00 78.50 208 ALA A N 1
ATOM 1652 C CA . ALA A 1 208 ? 14.926 -3.962 -28.507 1.00 78.50 208 ALA A CA 1
ATOM 1653 C C . ALA A 1 208 ? 16.377 -4.392 -28.242 1.00 78.50 208 ALA A C 1
ATOM 1655 O O . ALA A 1 208 ? 16.768 -5.496 -28.611 1.00 78.50 208 ALA A O 1
ATOM 1656 N N . GLY A 1 209 ? 17.157 -3.554 -27.550 1.00 68.25 209 GLY A N 1
ATOM 1657 C CA . GLY A 1 209 ? 18.533 -3.873 -27.162 1.00 68.25 209 GLY A CA 1
ATOM 1658 C C . GLY A 1 209 ? 18.664 -5.023 -26.156 1.00 68.25 209 GLY A C 1
ATOM 1659 O O . GLY A 1 209 ? 19.750 -5.580 -26.041 1.00 68.25 209 GLY A O 1
ATOM 1660 N N . ASN A 1 210 ? 17.582 -5.394 -25.460 1.00 58.94 210 ASN A N 1
ATOM 1661 C CA . ASN A 1 210 ? 17.563 -6.496 -24.492 1.00 58.94 210 ASN A CA 1
ATOM 1662 C C . ASN A 1 210 ? 16.888 -7.779 -25.018 1.00 58.94 210 ASN A C 1
ATOM 1664 O O . ASN A 1 210 ? 17.146 -8.837 -24.454 1.00 58.94 210 ASN A O 1
ATOM 1668 N N . ASP A 1 211 ? 16.056 -7.710 -26.069 1.00 50.38 211 ASP A N 1
ATOM 1669 C CA . ASP A 1 211 ? 15.193 -8.837 -26.488 1.00 50.38 211 ASP A CA 1
ATOM 1670 C C . ASP A 1 211 ? 15.308 -9.236 -27.980 1.00 50.38 211 ASP A C 1
ATOM 1672 O O . ASP A 1 211 ? 14.739 -10.242 -28.401 1.00 50.38 211 ASP A O 1
ATOM 1676 N N . LEU A 1 212 ? 16.074 -8.515 -28.814 1.00 44.66 212 LEU A N 1
ATOM 1677 C CA . LEU A 1 212 ? 16.232 -8.886 -30.235 1.00 44.66 212 LEU A CA 1
ATOM 1678 C C . LEU A 1 212 ? 17.334 -9.918 -30.527 1.00 44.66 212 LEU A C 1
ATOM 1680 O O . LEU A 1 212 ? 17.484 -10.316 -31.680 1.00 44.66 212 LEU A O 1
ATOM 1684 N N . LEU A 1 213 ? 18.081 -10.400 -29.527 1.00 41.66 213 LEU A N 1
ATOM 1685 C CA . LEU A 1 213 ? 19.109 -11.433 -29.741 1.00 41.66 213 LEU A CA 1
ATOM 1686 C C . LEU A 1 213 ? 18.672 -12.862 -29.382 1.00 41.66 213 LEU A C 1
ATOM 1688 O O . LEU A 1 213 ? 19.387 -13.800 -29.725 1.00 41.66 213 LEU A O 1
ATOM 1692 N N . THR A 1 214 ? 17.507 -13.062 -28.758 1.00 43.94 214 THR A N 1
ATOM 1693 C CA . THR A 1 214 ? 17.147 -14.378 -28.187 1.00 43.94 214 THR A CA 1
ATOM 1694 C C . THR A 1 214 ? 15.791 -14.945 -28.601 1.00 43.94 214 THR A C 1
ATOM 1696 O O . THR A 1 214 ? 15.533 -16.102 -28.287 1.00 43.94 214 THR A O 1
ATOM 1699 N N . ARG A 1 215 ? 14.924 -14.207 -29.311 1.00 38.75 215 ARG A N 1
ATOM 1700 C CA . ARG A 1 215 ? 13.561 -14.691 -29.640 1.00 38.75 215 ARG A CA 1
ATOM 1701 C C . ARG A 1 215 ? 13.174 -14.723 -31.125 1.00 38.75 215 ARG A C 1
ATOM 1703 O O . ARG A 1 215 ? 12.012 -14.951 -31.433 1.00 38.75 215 ARG A O 1
ATOM 1710 N N . TRP A 1 216 ? 14.136 -14.558 -32.035 1.00 36.00 216 TRP A N 1
ATOM 1711 C CA . TRP A 1 216 ? 13.932 -14.713 -33.490 1.00 36.00 216 TRP A CA 1
ATOM 1712 C C . TRP A 1 216 ? 14.964 -15.659 -34.136 1.00 36.00 216 TRP A C 1
ATOM 1714 O O . TRP A 1 216 ? 15.416 -15.431 -35.258 1.00 36.00 216 TRP A O 1
ATOM 1724 N N . LYS A 1 217 ? 15.353 -16.711 -33.410 1.00 34.03 217 LYS A N 1
ATOM 1725 C CA . LYS A 1 217 ? 16.016 -17.904 -33.950 1.00 34.03 217 LYS A CA 1
ATOM 1726 C C . LYS A 1 217 ? 15.206 -19.133 -33.582 1.00 34.03 217 LYS A C 1
ATOM 1728 O O . LYS A 1 217 ? 14.709 -19.152 -32.435 1.00 34.03 217 LYS A O 1
#

Sequence (217 aa):
MKVPAPHLVRRLRVELRTAKADEAFRLRQRLVEGLQSAAFGRALETLLDRLAPAETTWRIDRLEVPLGDVESETFETTWMPRLLGALEQSLAERSAALDPHESAPRRVQPSRGYAEPEPSQGYANGLRPTSEVTLEIFAEVLRTGQWPRWAAPVAWPAWEMALKTAVRQHPTRAAALLAPVLAQPEAARRLVWQFQKSTVETLLRHLAGNDLLTRWK

pLDDT: mean 76.63, std 19.49, range [28.08, 93.81]

Radius of gyration: 22.14 Å; Cα contacts (8 Å, |Δi|>4): 120; chains: 1; bounding box: 52×46×64 Å

Solvent-accessible surface area (backbone atoms only — not comparable to full-atom values): 13962 Å² total; per-residue (Å²): 133,85,78,73,81,81,87,83,86,89,77,87,85,87,87,84,87,65,98,46,71,73,58,43,55,54,52,49,52,54,50,51,54,49,66,70,30,70,65,45,52,52,52,50,51,54,52,48,61,73,70,45,58,95,71,58,88,86,85,74,96,78,86,86,69,82,74,76,88,74,56,81,90,52,34,92,78,43,52,61,61,46,47,52,52,39,47,50,52,56,51,51,54,50,56,69,66,52,52,71,83,82,58,62,83,64,80,76,76,82,80,86,80,90,80,88,88,82,90,84,84,83,91,68,90,84,70,75,71,50,49,65,55,39,49,51,51,49,41,45,26,38,70,70,74,42,81,54,91,88,55,80,91,66,61,67,73,63,45,54,53,50,43,56,51,20,42,70,76,36,38,68,60,42,33,69,59,38,50,73,45,48,71,36,68,68,20,41,50,44,47,66,73,76,44,58,67,72,58,46,54,54,50,50,53,45,39,50,75,73,51,69,86,76,74,86,121